Protein AF-A0A646KMX2-F1 (afdb_monomer_lite)

Foldseek 3Di:
DDDLVVLLVVLVVFFDWDADPVRDTDTDHSVVSVVVSVVCVVPPDDPDDDQDQDDDDPPWGWGWGADPPQGDTDTDTPDPVVVVVVVVPDDDDDDDDVDDDDDDDDDPDDDDPVVVVVVVVVVVVVVVVVVVVVVVPPDDDPDVPCPDDWDFLQRQLVVLVHDDPCSSVVSVVVCVVLVFDFPDFDDDDPGGGTHDVCVSVVSVVVDPCSPVPVLVVLLVLQQVLLCVLCVPLADPVLEDPVVLSLLSSLLCVLDDSVCSVCVSVVLVVLCVVCVVLLSCCSQCCNPPHPNCPPNALSLSNYSSVSVLLVCLVPPVPSSVVSDVVRHDVSNSVRSSCSSPPDPPDD

Organism: Streptomyces jumonjinensis (NCBI:txid1945)

Sequence (346 aa):
MPTLHELLETALNGPVPLAGPDGTTWSAPTQTVIALAGLASTTRTPLDQDVTVENADDNGATVLITGAARGFRCVLTADPAQVQQLCATSECPTTPAGSTGLCAVHLPGSSIPAAVQEIAEEQLRLSELEAALAGRMSTPGPDDSDSGALWNLEQAGAYMGFTGPSAAQSAYRVLKRGGFTPAGRAPGRGGGSLYRPTQIITALATRPGRGRRTDLHNLQATEQTAEQLTTGLIDPACVDPALSREILSLILTTLTPEERAAYPGQLEEFAEQHRDRITRLYRDHGPGSANTAHGRYQLLAQPAGLAVCERLDTNPLALASVWADALPGTWLNDISHTWTSPSQTP

Radius of gyration: 30.97 Å; chains: 1; bounding box: 62×43×99 Å

Secondary structure (DSSP, 8-state):
---HHHHHHHHHTSPEEEE-TTS-EEEE-HHHHHHHHHHHHHH-S---S--------TT---EEEEETTTTEEEEE-S-HHHHHHHHTT---PPP-SS-------PPTT-PPPHHHHHHHHHHHHHHHHHHHHHTT-------TT-----B-HHHHHHHTT--STTHHHHHHHHHHHTTPPP-EE-SSTTPPEEB-HHHHHHHHHS-TTTTTTHHHHHHHHHHHHHHHHHBTTB-GGG--HHHHHHHHHHHHHTS-HHHHHHHHHHHHHHHHHTHHHHHHHHHHHSTTSGGGGGGTTGGGGSTHHHHHHHHHHH-HHHHHHHHTTTS-HHHHHHHHHHHHS-----

Structure (mmCIF, N/CA/C/O backbone):
data_AF-A0A646KMX2-F1
#
_entry.id   AF-A0A646KMX2-F1
#
loop_
_atom_site.group_PDB
_atom_site.id
_atom_site.type_symbol
_atom_site.label_atom_id
_atom_site.label_alt_id
_atom_site.label_comp_id
_atom_site.label_asym_id
_atom_site.label_entity_id
_atom_site.label_seq_id
_atom_site.pdbx_PDB_ins_code
_atom_site.Cartn_x
_atom_site.Cartn_y
_atom_site.Cartn_z
_atom_site.occupancy
_atom_site.B_iso_or_equiv
_atom_site.auth_seq_id
_atom_site.auth_comp_id
_atom_site.auth_asym_id
_atom_site.auth_atom_id
_atom_site.pdbx_PDB_model_num
ATOM 1 N N . MET A 1 1 ? -36.716 23.538 -45.581 1.00 47.53 1 MET A N 1
ATOM 2 C CA . MET A 1 1 ? -36.374 22.251 -44.949 1.00 47.53 1 MET A CA 1
ATOM 3 C C . MET A 1 1 ? -37.509 21.290 -45.253 1.00 47.53 1 MET A C 1
ATOM 5 O O . MET A 1 1 ? -38.634 21.648 -44.919 1.00 47.53 1 MET A O 1
ATOM 9 N N . PRO A 1 2 ? -37.260 20.175 -45.958 1.00 46.34 2 PRO A N 1
ATOM 10 C CA . PRO A 1 2 ? -38.302 19.200 -46.275 1.00 46.34 2 PRO A CA 1
ATOM 11 C C . PRO A 1 2 ? -38.850 18.556 -44.996 1.00 46.34 2 PRO A C 1
ATOM 13 O O . PRO A 1 2 ? -38.143 18.437 -43.993 1.00 46.34 2 PRO A O 1
ATOM 16 N N . THR A 1 3 ? -40.120 18.164 -45.021 1.00 56.56 3 THR A N 1
ATOM 17 C CA . THR A 1 3 ? -40.756 17.447 -43.909 1.00 56.56 3 THR A CA 1
ATOM 18 C C . THR A 1 3 ? -40.277 15.991 -43.850 1.00 56.56 3 THR A C 1
ATOM 20 O O . THR A 1 3 ? -39.821 15.425 -44.842 1.00 56.56 3 THR A O 1
ATOM 23 N N . LEU A 1 4 ? -40.392 15.348 -42.682 1.00 48.41 4 LEU A N 1
ATOM 24 C CA . LEU A 1 4 ? -39.978 13.949 -42.483 1.00 48.41 4 LEU A CA 1
ATOM 25 C C . LEU A 1 4 ? -40.661 12.981 -43.467 1.00 48.41 4 LEU A C 1
ATOM 27 O O . LEU A 1 4 ? -40.061 12.001 -43.899 1.00 48.41 4 LEU A O 1
ATOM 31 N N . HIS A 1 5 ? -41.903 13.283 -43.848 1.00 51.91 5 HIS A N 1
ATOM 32 C CA . HIS A 1 5 ? -42.657 12.513 -44.832 1.00 51.91 5 HIS A CA 1
ATOM 33 C C . HIS A 1 5 ? -42.068 12.647 -46.248 1.00 51.91 5 HIS A C 1
ATOM 35 O O . HIS A 1 5 ? -41.874 11.640 -46.921 1.00 51.91 5 HIS A O 1
ATOM 41 N N . GLU A 1 6 ? -41.685 13.859 -46.659 1.00 55.78 6 GLU A N 1
ATOM 42 C CA . GLU A 1 6 ? -41.045 14.115 -47.960 1.00 55.78 6 GLU A CA 1
ATOM 43 C C . GLU A 1 6 ? -39.647 13.485 -48.046 1.00 55.78 6 GLU A C 1
ATOM 45 O O . GLU A 1 6 ? -39.264 12.960 -49.091 1.00 55.78 6 GLU A O 1
ATOM 50 N N . LEU A 1 7 ? -38.892 13.472 -46.943 1.00 53.91 7 LEU A N 1
ATOM 51 C CA . LEU A 1 7 ? -37.596 12.789 -46.877 1.00 53.91 7 LEU A CA 1
ATOM 52 C C . LEU A 1 7 ? -37.740 11.267 -47.006 1.00 53.91 7 LEU A C 1
ATOM 54 O O . LEU A 1 7 ? -36.909 10.633 -47.653 1.00 53.91 7 LEU A O 1
ATOM 58 N N . LEU A 1 8 ? -38.804 10.686 -46.443 1.00 52.50 8 LEU A N 1
ATOM 59 C CA . LEU A 1 8 ? -39.100 9.256 -46.555 1.00 52.50 8 LEU A CA 1
ATOM 60 C C . LEU A 1 8 ? -39.564 8.860 -47.963 1.00 52.50 8 LEU A C 1
ATOM 62 O O . LEU A 1 8 ? -39.063 7.874 -48.500 1.00 52.50 8 LEU A O 1
ATOM 66 N N . GLU A 1 9 ? -40.459 9.629 -48.591 1.00 55.94 9 GLU A N 1
ATOM 67 C CA . GLU A 1 9 ? -40.861 9.379 -49.985 1.00 55.94 9 GLU A CA 1
ATOM 68 C C . GLU A 1 9 ? -39.690 9.547 -50.961 1.00 55.94 9 GLU A C 1
ATOM 70 O O . GLU A 1 9 ? -39.548 8.763 -51.900 1.00 55.94 9 GLU A O 1
ATOM 75 N N . THR A 1 10 ? -38.812 10.525 -50.725 1.00 57.09 10 THR A N 1
ATOM 76 C CA . THR A 1 10 ? -37.618 10.726 -51.559 1.00 57.09 10 THR A CA 1
ATOM 77 C C . THR A 1 10 ? -36.619 9.581 -51.372 1.00 57.09 10 THR A C 1
ATOM 79 O O . THR A 1 10 ? -36.090 9.071 -52.356 1.00 57.09 10 THR A O 1
ATOM 82 N N . ALA A 1 11 ? -36.419 9.112 -50.134 1.00 53.50 11 ALA A N 1
ATOM 83 C CA . ALA A 1 11 ? -35.513 8.005 -49.829 1.00 53.50 11 ALA A CA 1
ATOM 84 C C . ALA A 1 11 ? -35.949 6.687 -50.476 1.00 53.50 11 ALA A C 1
ATOM 86 O O . ALA A 1 11 ? -35.106 5.935 -50.964 1.00 53.50 11 ALA A O 1
ATOM 87 N N . LEU A 1 12 ? -37.255 6.412 -50.530 1.00 53.53 12 LEU A N 1
ATOM 88 C CA . LEU A 1 12 ? -37.789 5.205 -51.169 1.00 53.53 12 LEU A CA 1
ATOM 89 C C . LEU A 1 12 ? -37.559 5.169 -52.690 1.00 53.53 12 LEU A C 1
ATOM 91 O O . LEU A 1 12 ? -37.580 4.087 -53.272 1.00 53.53 12 LEU A O 1
ATOM 95 N N . ASN A 1 13 ? -37.298 6.319 -53.319 1.00 58.09 13 ASN A N 1
ATOM 96 C CA . ASN A 1 13 ? -37.106 6.444 -54.766 1.00 58.09 13 ASN A CA 1
ATOM 97 C C . ASN A 1 13 ? -35.637 6.637 -55.193 1.00 58.09 13 ASN A C 1
ATOM 99 O O . ASN A 1 13 ? -35.360 6.764 -56.386 1.00 58.09 13 ASN A O 1
ATOM 103 N N . GLY A 1 14 ? -34.688 6.635 -54.251 1.00 57.41 14 GLY A N 1
ATOM 104 C CA . GLY A 1 14 ? -33.257 6.748 -54.533 1.00 57.41 14 GLY A CA 1
ATOM 105 C C . GLY A 1 14 ? -32.468 7.433 -53.411 1.00 57.41 14 GLY A C 1
ATOM 106 O O . GLY A 1 14 ? -33.048 7.841 -52.403 1.00 57.41 14 GLY A O 1
ATOM 107 N N . PRO A 1 15 ? -31.136 7.553 -53.556 1.00 59.75 15 PRO A N 1
ATOM 108 C CA . PRO A 1 15 ? -30.299 8.244 -52.579 1.00 59.75 15 PRO A CA 1
ATOM 109 C C . PRO A 1 15 ? -30.746 9.699 -52.395 1.00 59.75 15 PRO A C 1
ATOM 111 O O . PRO A 1 15 ? -30.979 10.419 -53.368 1.00 59.75 15 PRO A O 1
ATOM 114 N N . VAL A 1 16 ? -30.860 10.132 -51.137 1.00 62.72 16 VAL A N 1
ATOM 115 C CA . VAL A 1 16 ? -31.376 11.466 -50.804 1.00 62.72 16 VAL A CA 1
ATOM 116 C C . VAL A 1 16 ? -30.217 12.457 -50.742 1.00 62.72 16 VAL A C 1
ATOM 118 O O . VAL A 1 16 ? -29.277 12.232 -49.970 1.00 62.72 16 VAL A O 1
ATOM 121 N N . PRO A 1 17 ? -30.264 13.560 -51.510 1.00 57.69 17 PRO A N 1
ATOM 122 C CA . PRO A 1 17 ? -29.290 14.627 -51.373 1.00 57.69 17 PRO A CA 1
ATOM 123 C C . PRO A 1 17 ? -29.545 15.374 -50.061 1.00 57.69 17 PRO A C 1
ATOM 125 O O . PRO A 1 17 ? -30.623 15.928 -49.841 1.00 57.69 17 PRO A O 1
ATOM 128 N N . LEU A 1 18 ? -28.546 15.390 -49.184 1.00 62.09 18 LEU A N 1
ATOM 129 C CA . LEU A 1 18 ? -28.552 16.177 -47.956 1.00 62.09 18 LEU A CA 1
ATOM 130 C C . LEU A 1 18 ? -27.551 17.322 -48.105 1.00 62.09 18 LEU A C 1
ATOM 132 O O . LEU A 1 18 ? -26.453 17.125 -48.622 1.00 62.09 18 LEU A O 1
ATOM 136 N N . ALA A 1 19 ? -27.951 18.515 -47.668 1.00 54.44 19 ALA A N 1
ATOM 137 C CA . ALA A 1 19 ? -27.100 19.696 -47.670 1.00 54.44 19 ALA A CA 1
ATOM 138 C C . ALA A 1 19 ? -26.438 19.867 -46.296 1.00 54.44 19 ALA A C 1
ATOM 140 O O . ALA A 1 19 ? -27.127 19.893 -45.274 1.00 54.44 19 ALA A O 1
ATOM 141 N N . GLY A 1 20 ? -25.114 19.979 -46.289 1.00 49.84 20 GLY A N 1
ATOM 142 C CA . GLY A 1 20 ? -24.312 20.351 -45.135 1.00 49.84 20 GLY A CA 1
ATOM 143 C C . GLY A 1 20 ? -24.446 21.842 -44.794 1.00 49.84 20 GLY A C 1
ATOM 144 O O . GLY A 1 20 ? -24.910 22.641 -45.615 1.00 49.84 20 GLY A O 1
ATOM 145 N N . PRO A 1 21 ? -24.045 22.241 -43.575 1.00 40.00 21 PRO A N 1
ATOM 146 C CA . PRO A 1 21 ? -24.174 23.617 -43.084 1.00 40.00 21 PRO A CA 1
ATOM 147 C C . PRO A 1 21 ? -23.330 24.643 -43.864 1.00 40.00 21 PRO A C 1
ATOM 149 O O . PRO A 1 21 ? -23.588 25.840 -43.788 1.00 40.00 21 PRO A O 1
ATOM 152 N N . ASP A 1 22 ? -22.353 24.183 -44.642 1.00 51.34 22 ASP A N 1
ATOM 153 C CA . ASP A 1 22 ? -21.496 24.965 -45.537 1.00 51.34 22 ASP A CA 1
ATOM 154 C C . ASP A 1 22 ? -21.997 25.001 -46.998 1.00 51.34 22 ASP A C 1
ATOM 156 O O . ASP A 1 22 ? -21.350 25.585 -47.867 1.00 51.34 22 ASP A O 1
ATOM 160 N N . GLY A 1 23 ? -23.160 24.401 -47.280 1.00 59.47 23 GLY A N 1
ATOM 161 C CA . GLY A 1 23 ? -23.757 24.339 -48.615 1.00 59.47 23 GLY A CA 1
ATOM 162 C C . GLY A 1 23 ? -23.245 23.193 -49.491 1.00 59.47 23 GLY A C 1
ATOM 163 O O . GLY A 1 23 ? -23.650 23.100 -50.651 1.00 59.47 23 GLY A O 1
ATOM 164 N N . THR A 1 24 ? -22.392 22.307 -48.967 1.00 46.97 24 THR A N 1
ATOM 165 C CA . THR A 1 24 ? -21.992 21.083 -49.675 1.00 46.97 24 THR A CA 1
ATOM 166 C C . THR A 1 24 ? -23.143 20.077 -49.715 1.00 46.97 24 THR A C 1
ATOM 168 O O . THR A 1 24 ? -23.915 19.962 -48.769 1.00 46.97 24 THR A O 1
ATOM 171 N N . THR A 1 25 ? -23.311 19.352 -50.823 1.00 49.44 25 THR A N 1
ATOM 172 C CA . THR A 1 25 ? -24.361 18.328 -50.961 1.00 49.44 25 THR A CA 1
ATOM 173 C C . THR A 1 25 ? -23.749 16.940 -51.056 1.00 49.44 25 THR A C 1
ATOM 175 O O . THR A 1 25 ? -22.928 16.704 -51.941 1.00 49.44 25 THR A O 1
ATOM 178 N N . TRP A 1 26 ? -24.195 16.010 -50.213 1.00 55.00 26 TRP A N 1
ATOM 179 C CA . TRP A 1 26 ? -23.811 14.597 -50.273 1.00 55.00 26 TRP A CA 1
ATOM 180 C C . TRP A 1 26 ? -25.032 13.680 -50.405 1.00 55.00 26 TRP A C 1
ATOM 182 O O . TRP A 1 26 ? -26.155 14.045 -50.059 1.00 55.00 26 TRP A O 1
ATOM 192 N N . SER A 1 27 ? -24.813 12.476 -50.932 1.00 52.06 27 SER A N 1
ATOM 193 C CA . SER A 1 27 ? -25.846 11.459 -51.156 1.00 52.06 27 SER A CA 1
ATOM 194 C C . SER A 1 27 ? -25.813 10.440 -50.019 1.00 52.06 27 SER A C 1
ATOM 196 O O . SER A 1 27 ? -24.860 9.665 -49.923 1.00 52.06 27 SER A O 1
ATOM 198 N N . ALA A 1 28 ? -26.852 10.404 -49.184 1.00 56.84 28 ALA A N 1
ATOM 199 C CA . ALA A 1 28 ? -26.982 9.373 -48.157 1.00 56.84 28 ALA A CA 1
ATOM 200 C C . ALA A 1 28 ? -27.743 8.150 -48.704 1.00 56.84 28 ALA A C 1
ATOM 202 O O . ALA A 1 28 ? -28.765 8.321 -49.382 1.00 56.84 28 ALA A O 1
ATOM 203 N N . PRO A 1 29 ? -27.305 6.913 -48.401 1.00 61.41 29 PRO A N 1
ATOM 204 C CA . PRO A 1 29 ? -28.075 5.729 -48.748 1.00 61.41 29 PRO A CA 1
ATOM 205 C C . PRO A 1 29 ? -29.426 5.735 -48.015 1.00 61.41 29 PRO A C 1
ATOM 207 O O . PRO A 1 29 ? -29.520 6.091 -46.839 1.00 61.41 29 PRO A O 1
ATOM 210 N N . THR A 1 30 ? -30.477 5.304 -48.716 1.00 47.09 30 THR A N 1
ATOM 211 C CA . THR A 1 30 ? -31.883 5.264 -48.268 1.00 47.09 30 THR A CA 1
ATOM 212 C C . THR A 1 30 ? -32.070 4.693 -46.857 1.00 47.09 30 THR A C 1
ATOM 214 O O . THR A 1 30 ? -32.898 5.180 -46.088 1.00 47.09 30 THR A O 1
ATOM 217 N N . GLN A 1 31 ? -31.272 3.690 -46.485 1.00 49.56 31 GLN A N 1
ATOM 218 C CA . GLN A 1 31 ? -31.348 3.018 -45.185 1.00 49.56 31 GLN A CA 1
ATOM 219 C C . GLN A 1 31 ? -30.988 3.947 -44.010 1.00 49.56 31 GLN A C 1
ATOM 221 O O . GLN A 1 31 ? -31.621 3.872 -42.956 1.00 49.56 31 GLN A O 1
ATOM 226 N N . THR A 1 32 ? -30.054 4.884 -44.203 1.00 56.06 32 THR A N 1
ATOM 227 C CA . THR A 1 32 ? -29.646 5.864 -43.182 1.00 56.06 32 THR A CA 1
ATOM 228 C C . THR A 1 32 ? -30.749 6.890 -42.911 1.00 56.06 32 THR A C 1
ATOM 230 O O . THR A 1 32 ? -30.995 7.256 -41.762 1.00 56.06 32 THR A O 1
ATOM 233 N N . VAL A 1 33 ? -31.477 7.311 -43.953 1.00 54.03 33 VAL A N 1
ATOM 234 C CA . VAL A 1 33 ? -32.598 8.263 -43.831 1.00 54.03 33 VAL A CA 1
ATOM 235 C C . VAL A 1 33 ? -33.788 7.627 -43.106 1.00 54.03 33 VAL A C 1
ATOM 237 O O . VAL A 1 33 ? -34.412 8.265 -42.259 1.00 54.03 33 VAL A O 1
ATOM 240 N N . ILE A 1 34 ? -34.065 6.347 -43.368 1.00 53.94 34 ILE A N 1
ATOM 241 C CA . ILE A 1 34 ? -35.137 5.599 -42.694 1.00 53.94 34 ILE A CA 1
ATOM 242 C C . ILE A 1 34 ? -34.823 5.404 -41.200 1.00 53.94 34 ILE A C 1
ATOM 244 O O . ILE A 1 34 ? -35.712 5.580 -40.366 1.00 53.94 34 ILE A O 1
ATOM 248 N N . ALA A 1 35 ? -33.568 5.109 -40.840 1.00 56.59 35 ALA A N 1
ATOM 249 C CA . ALA A 1 35 ? -33.150 4.972 -39.441 1.00 56.59 35 ALA A CA 1
ATOM 250 C C . ALA A 1 35 ? -33.310 6.287 -38.652 1.00 56.59 35 ALA A C 1
ATOM 252 O O . ALA A 1 35 ? -33.859 6.293 -37.547 1.00 56.59 35 ALA A O 1
ATOM 253 N N . LEU A 1 36 ? -32.907 7.411 -39.253 1.00 54.62 36 LEU A N 1
ATOM 254 C CA . LEU A 1 36 ? -33.089 8.752 -38.686 1.00 54.62 36 LEU A CA 1
ATOM 255 C C . LEU A 1 36 ? -34.572 9.112 -38.515 1.00 54.62 36 LEU A C 1
ATOM 257 O O . LEU A 1 36 ? -34.968 9.642 -37.475 1.00 54.62 36 LEU A O 1
ATOM 261 N N . ALA A 1 37 ? -35.411 8.782 -39.501 1.00 52.62 37 ALA A N 1
ATOM 262 C CA . ALA A 1 37 ? -36.843 9.047 -39.435 1.00 52.62 37 ALA A CA 1
ATOM 263 C C . ALA A 1 37 ? -37.559 8.195 -38.369 1.00 52.62 37 ALA A C 1
ATOM 265 O O . ALA A 1 37 ? -38.446 8.688 -37.666 1.00 52.62 37 ALA A O 1
ATOM 266 N N . GLY A 1 38 ? -37.132 6.939 -38.195 1.00 53.84 38 GLY A N 1
ATOM 267 C CA . GLY A 1 38 ? -37.611 6.058 -37.130 1.00 53.84 38 GLY A CA 1
ATOM 268 C C . GLY A 1 38 ? -37.319 6.616 -35.734 1.00 53.84 38 GLY A C 1
ATOM 269 O O . GLY A 1 38 ? -38.226 6.676 -34.903 1.00 53.84 38 GLY A O 1
ATOM 270 N N . LEU A 1 39 ? -36.095 7.105 -35.503 1.00 53.06 39 LEU A N 1
ATOM 271 C CA . LEU A 1 39 ? -35.659 7.711 -34.234 1.00 53.06 39 LEU A CA 1
ATOM 272 C C . LEU A 1 39 ? -36.396 9.020 -33.897 1.00 53.06 39 LEU A C 1
ATOM 274 O O . LEU A 1 39 ? -36.718 9.277 -32.734 1.00 53.06 39 LEU A O 1
ATOM 278 N N . ALA A 1 40 ? -36.711 9.839 -34.902 1.00 48.38 40 ALA A N 1
ATOM 279 C CA . ALA A 1 40 ? -37.513 11.049 -34.711 1.00 48.38 40 ALA A CA 1
ATOM 280 C C . ALA A 1 40 ? -38.975 10.730 -34.331 1.00 48.38 40 ALA A C 1
ATOM 282 O O . ALA A 1 40 ? -39.587 11.440 -33.534 1.00 48.38 40 ALA A O 1
ATOM 283 N N . SER A 1 41 ? -39.542 9.642 -34.867 1.00 43.62 41 SER A N 1
ATOM 284 C CA . SER A 1 41 ? -40.939 9.258 -34.607 1.00 43.62 41 SER A CA 1
ATOM 285 C C . SER A 1 41 ? -41.180 8.715 -33.190 1.00 43.62 41 SER A C 1
ATOM 287 O O . SER A 1 41 ? -42.241 8.948 -32.607 1.00 43.62 41 SER A O 1
ATOM 289 N N . THR A 1 42 ? -40.194 8.032 -32.602 1.00 42.75 42 THR A N 1
ATOM 290 C CA . THR A 1 42 ? -40.302 7.420 -31.268 1.00 42.75 42 THR A CA 1
ATOM 291 C C . THR A 1 42 ? -40.085 8.411 -30.131 1.00 42.75 42 THR A C 1
ATOM 293 O O . THR A 1 42 ? -40.557 8.177 -29.020 1.00 42.75 42 THR A O 1
ATOM 296 N N . THR A 1 43 ? -39.420 9.538 -30.388 1.00 47.16 43 THR A N 1
ATOM 297 C CA . THR A 1 43 ? -39.007 10.472 -29.331 1.00 47.16 43 THR A CA 1
ATOM 298 C C . THR A 1 43 ? -40.010 11.597 -29.045 1.00 47.16 43 THR A C 1
ATOM 300 O O . THR A 1 43 ? -39.869 12.261 -28.024 1.00 47.16 43 THR A O 1
ATOM 303 N N . ARG A 1 44 ? -41.068 11.788 -29.857 1.00 36.03 44 ARG A N 1
ATOM 304 C CA . ARG A 1 44 ? -42.128 12.832 -29.726 1.00 36.03 44 ARG A CA 1
ATOM 305 C C . ARG A 1 44 ? -41.649 14.288 -29.536 1.00 36.03 44 ARG A C 1
ATOM 307 O O . ARG A 1 44 ? -42.486 15.180 -29.414 1.00 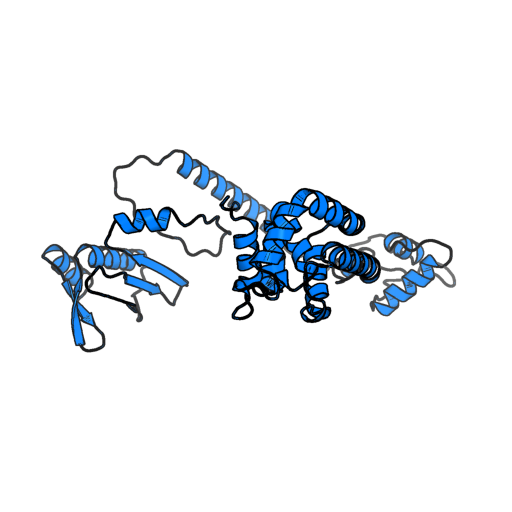36.03 44 ARG A O 1
ATOM 314 N N . THR A 1 45 ? -40.350 14.555 -29.565 1.00 37.91 45 THR A N 1
ATOM 315 C CA . THR A 1 45 ? -39.745 15.891 -29.510 1.00 37.91 45 THR A CA 1
ATOM 316 C C . THR A 1 45 ? -39.055 16.208 -30.833 1.00 37.91 45 THR A C 1
ATOM 318 O O . THR A 1 45 ? -38.386 15.327 -31.375 1.00 37.91 45 THR A O 1
ATOM 321 N N . PRO A 1 46 ? -39.186 17.438 -31.363 1.00 40.69 46 PRO A N 1
ATOM 322 C CA . PRO A 1 46 ? -38.442 17.840 -32.549 1.00 40.69 46 PRO A CA 1
ATOM 323 C C . PRO A 1 46 ? -36.936 17.760 -32.262 1.00 40.69 46 PRO A C 1
ATOM 325 O O . PRO A 1 46 ? -36.483 18.218 -31.213 1.00 40.69 46 PRO A O 1
ATOM 328 N N . LEU A 1 47 ? -36.180 17.147 -33.178 1.00 43.53 47 LEU A N 1
ATOM 329 C CA . LEU A 1 47 ? -34.716 17.187 -33.191 1.00 43.53 47 LEU A CA 1
ATOM 330 C C . LEU A 1 47 ? -34.292 18.643 -33.400 1.00 43.53 47 LEU A C 1
ATOM 332 O O . LEU A 1 47 ? -34.281 19.125 -34.531 1.00 43.53 47 LEU A O 1
ATOM 336 N N . ASP A 1 48 ? -34.012 19.343 -32.306 1.00 37.28 48 ASP A N 1
ATOM 337 C CA . ASP A 1 48 ? -33.340 20.635 -32.351 1.00 37.28 48 ASP A CA 1
ATOM 338 C C . ASP A 1 48 ? -31.817 20.438 -32.304 1.00 37.28 48 ASP A C 1
ATOM 340 O O . ASP A 1 48 ? -31.311 19.411 -31.846 1.00 37.28 48 ASP A O 1
ATOM 344 N N . GLN A 1 49 ? -31.135 21.411 -32.890 1.00 45.94 49 GLN A N 1
ATOM 345 C CA . GLN A 1 49 ? -29.864 21.337 -33.610 1.00 45.94 49 GLN A CA 1
ATOM 346 C C . GLN A 1 49 ? -28.679 20.776 -32.805 1.00 45.94 49 GLN A C 1
ATOM 348 O O . GLN A 1 49 ? -28.303 21.333 -31.782 1.00 45.94 49 GLN A O 1
ATOM 353 N N . ASP A 1 50 ? -28.110 19.663 -33.285 1.00 42.88 50 ASP A N 1
ATOM 354 C CA . ASP A 1 50 ? -26.677 19.502 -33.601 1.00 42.88 50 ASP A CA 1
ATOM 355 C C . ASP A 1 50 ? -26.386 18.026 -33.918 1.00 42.88 50 ASP A C 1
ATOM 357 O O . ASP A 1 50 ? -26.204 17.186 -33.037 1.00 42.88 50 ASP A O 1
ATOM 361 N N . VAL A 1 51 ? -26.366 17.693 -35.212 1.00 44.44 51 VAL A N 1
ATOM 362 C CA . VAL A 1 51 ? -25.848 16.413 -35.714 1.00 44.44 51 VAL A CA 1
ATOM 363 C C . VAL A 1 51 ? -24.499 16.706 -36.351 1.00 44.44 51 VAL A C 1
ATOM 365 O O . VAL A 1 51 ? -24.430 17.237 -37.457 1.00 44.44 51 VAL A O 1
ATOM 368 N N . THR A 1 52 ? -23.422 16.387 -35.645 1.00 42.34 52 THR A N 1
ATOM 369 C CA . THR A 1 52 ? -22.052 16.516 -36.150 1.00 42.34 52 THR A CA 1
ATOM 370 C C . THR A 1 52 ? -21.588 15.188 -36.727 1.00 42.34 52 THR A C 1
ATOM 372 O O . THR A 1 52 ? -21.511 14.197 -36.007 1.00 42.34 52 THR A O 1
ATOM 375 N N . VAL A 1 53 ? -21.273 15.169 -38.022 1.00 44.53 53 VAL A N 1
ATOM 376 C CA . VAL A 1 53 ? -20.669 14.014 -38.697 1.00 44.53 53 VAL A CA 1
ATOM 377 C C . VAL A 1 53 ? -19.152 14.175 -38.640 1.00 44.53 53 VAL A C 1
ATOM 379 O O . VAL A 1 53 ? -18.618 15.114 -39.226 1.00 44.53 53 VAL A O 1
ATOM 382 N N . GLU A 1 54 ? -18.455 13.281 -37.943 1.00 43.16 54 GLU A N 1
ATOM 383 C CA . GLU A 1 54 ? -16.989 13.255 -37.920 1.00 43.16 54 GLU A CA 1
ATOM 384 C C . GLU A 1 54 ? -16.472 12.108 -38.800 1.00 43.16 54 GLU A C 1
ATOM 386 O O . GLU A 1 54 ? -16.720 10.942 -38.513 1.00 43.16 54 GLU A O 1
ATOM 391 N N . ASN A 1 55 ? -15.737 12.479 -39.855 1.00 43.03 55 ASN A N 1
ATOM 392 C CA . ASN A 1 55 ? -15.110 11.636 -40.883 1.00 43.03 55 ASN A CA 1
ATOM 393 C C . ASN A 1 55 ? -16.046 10.847 -41.817 1.00 43.03 55 ASN A C 1
ATOM 395 O O . ASN A 1 55 ? -16.547 9.769 -41.506 1.00 43.03 55 ASN A O 1
ATOM 399 N N . ALA A 1 56 ? -16.161 11.364 -43.042 1.00 40.88 56 ALA A N 1
ATOM 400 C CA . ALA A 1 56 ? -16.556 10.604 -44.218 1.00 40.88 56 ALA A CA 1
ATOM 401 C C . ALA A 1 56 ? -15.371 10.603 -45.194 1.00 40.88 56 ALA A C 1
ATOM 403 O O . ALA A 1 56 ? -15.109 11.612 -45.846 1.00 40.88 56 ALA A O 1
ATOM 404 N N . ASP A 1 57 ? -14.628 9.503 -45.260 1.00 43.22 57 ASP A N 1
ATOM 405 C CA . ASP A 1 57 ? -13.700 9.219 -46.351 1.00 43.22 57 ASP A CA 1
ATOM 406 C C . ASP A 1 57 ? -14.323 8.214 -47.338 1.00 43.22 57 ASP A C 1
ATOM 408 O O . ASP A 1 57 ? -15.315 7.540 -47.042 1.00 43.22 57 ASP A O 1
ATOM 412 N N . ASP A 1 58 ? -13.759 8.141 -48.548 1.00 39.09 58 ASP A N 1
ATOM 413 C CA . ASP A 1 58 ? -14.326 7.429 -49.709 1.00 39.09 58 ASP A CA 1
ATOM 414 C C . ASP A 1 58 ? -14.495 5.902 -49.515 1.00 39.09 58 ASP A C 1
ATOM 416 O O . ASP A 1 58 ? -15.024 5.223 -50.395 1.00 39.09 58 ASP A O 1
ATOM 420 N N . ASN A 1 59 ? -14.084 5.349 -48.366 1.00 44.78 59 ASN A N 1
ATOM 421 C CA . ASN A 1 59 ? -14.120 3.917 -48.054 1.00 44.78 59 ASN A CA 1
ATOM 422 C C . ASN A 1 59 ? -15.228 3.488 -47.074 1.00 44.78 59 ASN A C 1
ATOM 424 O O . ASN A 1 59 ? -15.316 2.303 -46.753 1.00 44.78 59 ASN A O 1
ATOM 428 N N . GLY A 1 60 ? -16.107 4.397 -46.645 1.00 47.28 60 GLY A N 1
ATOM 429 C CA . GLY A 1 60 ? -17.309 4.046 -45.883 1.00 47.28 60 GLY A CA 1
ATOM 430 C C . GLY A 1 60 ? -17.560 4.993 -44.718 1.00 47.28 60 GLY A C 1
ATOM 431 O O . GLY A 1 60 ? -16.837 4.992 -43.727 1.00 47.28 60 GLY A O 1
ATOM 432 N N . ALA A 1 61 ? -18.627 5.785 -44.818 1.00 44.19 61 ALA A N 1
ATOM 433 C CA . ALA A 1 61 ? -18.969 6.765 -43.798 1.00 44.19 61 ALA A CA 1
ATOM 434 C C . ALA A 1 61 ? -19.403 6.084 -42.489 1.00 44.19 61 ALA A C 1
ATOM 436 O O . ALA A 1 61 ? -20.381 5.332 -42.461 1.00 44.19 61 ALA A O 1
ATOM 437 N N . THR A 1 62 ? -18.715 6.407 -41.394 1.00 45.53 62 THR A N 1
ATOM 438 C CA . THR A 1 62 ? -19.203 6.140 -40.039 1.00 45.53 62 THR A CA 1
ATOM 439 C C . THR A 1 62 ? -19.911 7.392 -39.555 1.00 45.53 62 THR A C 1
ATOM 441 O O . THR A 1 62 ? -19.293 8.440 -39.393 1.00 45.53 62 THR A O 1
ATOM 444 N N . VAL A 1 63 ? -21.221 7.309 -39.334 1.00 43.97 63 VAL A N 1
ATOM 445 C CA . VAL A 1 63 ? -21.981 8.461 -38.839 1.00 43.97 63 VAL A CA 1
ATOM 446 C C . VAL A 1 63 ? -22.161 8.303 -37.337 1.00 43.97 63 VAL A C 1
ATOM 448 O O . VAL A 1 63 ? -22.906 7.435 -36.874 1.00 43.97 63 VAL A O 1
ATOM 451 N N . LEU A 1 64 ? -21.461 9.143 -36.575 1.00 43.59 64 LEU A N 1
ATOM 452 C CA . LEU A 1 64 ? -21.679 9.297 -35.144 1.00 43.59 64 LEU A CA 1
ATOM 453 C C . LEU A 1 64 ? -22.778 10.338 -34.929 1.00 43.59 64 LEU A C 1
ATOM 455 O O . LEU A 1 64 ? -22.651 11.474 -35.372 1.00 43.59 64 LEU A O 1
ATOM 459 N N . ILE A 1 65 ? -23.858 9.963 -34.245 1.00 49.97 65 ILE A N 1
ATOM 460 C CA . ILE A 1 65 ? -24.910 10.913 -33.866 1.00 49.97 65 ILE A CA 1
ATOM 461 C C . ILE A 1 65 ? -24.899 11.045 -32.348 1.00 49.97 65 ILE A C 1
ATOM 463 O O . ILE A 1 65 ? -25.172 10.084 -31.621 1.00 49.97 65 ILE A O 1
ATOM 467 N N . THR A 1 66 ? -24.583 12.246 -31.875 1.00 46.31 66 THR A N 1
ATOM 468 C CA . THR A 1 66 ? -24.598 12.627 -30.461 1.00 46.31 66 THR A CA 1
ATOM 469 C C . THR A 1 66 ? -25.763 13.559 -30.182 1.00 46.31 66 THR A C 1
ATOM 471 O O . THR A 1 66 ? -25.818 14.655 -30.724 1.00 46.31 66 THR A O 1
ATOM 474 N N . GLY A 1 67 ? -26.685 13.147 -29.312 1.00 46.28 67 GLY A N 1
ATOM 475 C CA . GLY A 1 67 ? -27.771 14.011 -28.848 1.00 46.28 67 GLY A CA 1
ATOM 476 C C . GLY A 1 67 ? -27.437 14.673 -27.512 1.00 46.28 67 GLY A C 1
ATOM 477 O O . GLY A 1 67 ? -27.293 13.984 -26.498 1.00 46.28 67 GLY A O 1
ATOM 478 N N . ALA A 1 68 ? -27.377 16.006 -27.487 1.00 42.31 68 ALA A N 1
ATOM 479 C CA . ALA A 1 68 ? -26.981 16.786 -26.309 1.00 42.31 68 ALA A CA 1
ATOM 480 C C . ALA A 1 68 ? -27.911 16.607 -25.092 1.00 42.31 68 ALA A C 1
ATOM 482 O O . ALA A 1 68 ? -27.466 16.696 -23.951 1.00 42.31 68 ALA A O 1
ATOM 483 N N . ALA A 1 69 ? -29.196 16.308 -25.307 1.00 42.03 69 ALA A N 1
ATOM 484 C CA . ALA A 1 69 ? -30.185 16.321 -24.228 1.00 42.03 69 ALA A CA 1
ATOM 485 C C . ALA A 1 69 ? -30.154 15.090 -23.303 1.00 42.03 69 ALA A C 1
ATOM 487 O O . ALA A 1 69 ? -30.701 15.154 -22.202 1.00 42.03 69 ALA A O 1
ATOM 488 N N . ARG A 1 70 ? -29.566 13.960 -23.725 1.00 42.88 70 ARG A N 1
ATOM 489 C CA . ARG A 1 70 ? -29.579 12.709 -22.934 1.00 42.88 70 ARG A CA 1
ATOM 490 C C . ARG A 1 70 ? -28.309 11.863 -23.023 1.00 42.88 70 ARG A C 1
ATOM 492 O O . ARG A 1 70 ? -28.322 10.727 -22.569 1.00 42.88 70 ARG A O 1
ATOM 499 N N . GLY A 1 71 ? -27.222 12.389 -23.587 1.00 44.97 71 GLY A N 1
ATOM 500 C CA . GLY A 1 71 ? -25.924 11.707 -23.567 1.00 44.97 71 GLY A CA 1
ATOM 501 C C . GLY A 1 71 ? -25.900 10.360 -24.298 1.00 44.97 71 GLY A C 1
ATOM 502 O O . GLY A 1 71 ? -25.130 9.480 -23.925 1.00 44.97 71 GLY A O 1
ATOM 503 N N . PHE A 1 72 ? -26.737 10.168 -25.322 1.00 47.78 72 PHE A N 1
ATOM 504 C CA . PHE A 1 72 ? -26.662 8.971 -26.158 1.00 47.78 72 PHE A CA 1
ATOM 505 C C . PHE A 1 72 ? -25.650 9.165 -27.292 1.00 47.78 72 PHE A C 1
ATOM 507 O O . PHE A 1 72 ? -25.582 10.228 -27.914 1.00 47.78 72 PHE A O 1
ATOM 514 N N . ARG A 1 73 ? -24.877 8.108 -27.562 1.00 44.81 73 ARG A N 1
ATOM 515 C CA . ARG A 1 73 ? -24.009 7.967 -28.734 1.00 44.81 73 ARG A CA 1
ATOM 516 C C . ARG A 1 73 ? -24.495 6.774 -29.537 1.00 44.81 73 ARG A C 1
ATOM 518 O O . ARG A 1 73 ? -24.556 5.671 -29.004 1.00 44.81 73 ARG A O 1
ATOM 525 N N . CYS A 1 74 ? -24.848 6.992 -30.797 1.00 48.03 74 CYS A N 1
ATOM 526 C CA . CYS A 1 74 ? -25.117 5.910 -31.741 1.00 48.03 74 CYS A CA 1
ATOM 527 C C . CYS A 1 74 ? -24.062 5.942 -32.844 1.00 48.03 74 CYS A C 1
ATOM 529 O O . CYS A 1 74 ? -23.798 7.002 -33.412 1.00 48.03 74 CYS A O 1
ATOM 531 N N . VAL A 1 75 ? -23.476 4.778 -33.127 1.00 46.75 75 VAL A N 1
ATOM 532 C CA . VAL A 1 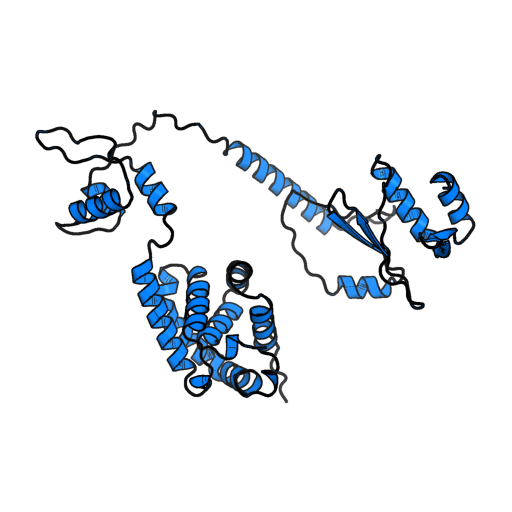75 ? -22.555 4.560 -34.245 1.00 46.75 75 VAL A CA 1
ATOM 533 C C . VAL A 1 75 ? -23.293 3.712 -35.272 1.00 46.75 75 VAL A C 1
ATOM 535 O O . VAL A 1 75 ? -23.717 2.600 -34.960 1.00 46.75 75 VAL A O 1
ATOM 538 N N . LEU A 1 76 ? -23.463 4.234 -36.484 1.00 46.97 76 LEU A N 1
ATOM 539 C CA . LEU A 1 76 ? -23.989 3.477 -37.618 1.00 46.97 76 LEU A CA 1
ATOM 540 C C . LEU A 1 76 ? -22.847 3.259 -38.616 1.00 46.97 76 LEU A C 1
ATOM 542 O O . LEU A 1 76 ? -22.285 4.230 -39.123 1.00 46.97 76 LEU A O 1
ATOM 546 N N . THR A 1 77 ? -22.512 1.994 -38.882 1.00 51.94 77 THR A N 1
ATOM 547 C CA . THR A 1 77 ? -21.593 1.592 -39.961 1.00 51.94 77 THR A CA 1
ATOM 548 C C . THR A 1 77 ? -22.374 0.890 -41.071 1.00 51.94 77 THR A C 1
ATOM 550 O O . THR A 1 77 ? -23.339 0.172 -40.802 1.00 51.94 77 THR A O 1
ATOM 553 N N . ALA A 1 78 ? -21.976 1.129 -42.321 1.00 40.59 78 ALA A N 1
ATOM 554 C CA . ALA A 1 78 ? -22.581 0.518 -43.502 1.00 40.59 78 ALA A CA 1
ATOM 555 C C . ALA A 1 78 ? -21.999 -0.871 -43.837 1.00 40.59 78 ALA A C 1
ATOM 557 O O . ALA A 1 78 ? -22.551 -1.555 -44.698 1.00 40.59 78 ALA A O 1
ATOM 558 N N . ASP A 1 79 ? -20.916 -1.297 -43.172 1.00 49.78 79 ASP A N 1
ATOM 559 C CA . ASP A 1 79 ? -20.244 -2.568 -43.459 1.00 49.78 79 ASP A CA 1
ATOM 560 C C . ASP A 1 79 ? -20.514 -3.631 -42.369 1.00 49.78 79 ASP A C 1
ATOM 562 O O . ASP A 1 79 ? -19.999 -3.525 -41.248 1.00 49.78 79 ASP A O 1
ATOM 566 N N . PRO A 1 80 ? -21.287 -4.693 -42.671 1.00 44.56 80 PRO A N 1
ATOM 567 C CA . PRO A 1 80 ? -21.562 -5.770 -41.722 1.00 44.56 80 PRO A CA 1
ATOM 568 C C . PRO A 1 80 ? -20.311 -6.562 -41.297 1.00 44.56 80 PRO A C 1
ATOM 570 O O . PRO A 1 80 ? -20.335 -7.178 -40.230 1.00 44.56 80 PRO A O 1
ATOM 573 N N . ALA A 1 81 ? -19.209 -6.527 -42.059 1.00 44.94 81 ALA A N 1
ATOM 574 C CA . ALA A 1 81 ? -17.954 -7.174 -41.665 1.00 44.94 81 ALA A CA 1
ATOM 575 C C . ALA A 1 81 ? -17.260 -6.440 -40.500 1.00 44.94 81 ALA A C 1
ATOM 577 O O . ALA A 1 81 ? -16.696 -7.079 -39.610 1.00 44.94 81 ALA A O 1
ATOM 578 N N . GLN A 1 82 ? -17.374 -5.109 -40.436 1.00 50.81 82 GLN A N 1
ATOM 579 C CA . GLN A 1 82 ? -16.823 -4.319 -39.329 1.00 50.81 82 GLN A CA 1
ATOM 580 C C . GLN A 1 82 ? -17.643 -4.453 -38.040 1.00 50.81 82 GLN A C 1
ATOM 582 O O . GLN A 1 82 ? -17.082 -4.369 -36.947 1.00 50.81 82 GLN A O 1
ATOM 587 N N . VAL A 1 83 ? -18.947 -4.739 -38.141 1.00 43.84 83 VAL A N 1
ATOM 588 C CA . VAL A 1 83 ? -19.800 -5.019 -36.972 1.00 43.84 83 VAL A CA 1
ATOM 589 C C . VAL A 1 83 ? -19.331 -6.279 -36.244 1.00 43.84 83 VAL A C 1
ATOM 591 O O . VAL A 1 83 ? -19.235 -6.275 -35.020 1.00 43.84 83 VAL A O 1
ATOM 594 N N . GLN A 1 84 ? -18.955 -7.337 -36.969 1.00 44.06 84 GLN A N 1
ATOM 595 C CA . GLN A 1 84 ? -18.398 -8.545 -36.345 1.00 44.06 84 GLN A CA 1
ATOM 596 C C . GLN A 1 84 ? -17.041 -8.298 -35.682 1.00 44.06 84 GLN A C 1
ATOM 598 O O . GLN A 1 84 ? -16.759 -8.895 -34.645 1.00 44.06 84 GLN A O 1
ATOM 603 N N . GLN A 1 85 ? -16.227 -7.394 -36.227 1.00 43.75 85 GLN A N 1
ATOM 604 C CA . GLN A 1 85 ? -14.920 -7.066 -35.661 1.00 43.75 85 GLN A CA 1
ATOM 605 C C . GLN A 1 85 ? -15.027 -6.172 -34.416 1.00 43.75 85 GLN A C 1
ATOM 607 O O . GLN A 1 85 ? -14.267 -6.364 -33.474 1.00 43.75 85 GLN A O 1
ATOM 612 N N . LEU A 1 86 ? -16.020 -5.277 -34.361 1.00 39.91 86 LEU A N 1
ATOM 613 C CA . LEU A 1 86 ? -16.339 -4.475 -33.173 1.00 39.91 86 LEU A CA 1
ATOM 614 C C . LEU A 1 86 ? -17.008 -5.307 -32.068 1.00 39.91 86 LEU A C 1
ATOM 616 O O . LEU A 1 86 ? -16.656 -5.159 -30.898 1.00 39.91 86 LEU A O 1
ATOM 620 N N . CYS A 1 87 ? -17.908 -6.232 -32.424 1.00 39.34 87 CYS A N 1
ATOM 621 C CA . CYS A 1 87 ? -18.536 -7.151 -31.469 1.00 39.34 87 CYS A CA 1
ATOM 622 C C . CYS A 1 87 ? -17.567 -8.212 -30.920 1.00 39.34 87 CYS A C 1
ATOM 624 O O . CYS A 1 87 ? -17.788 -8.714 -29.823 1.00 39.34 87 CYS A O 1
ATOM 626 N N . ALA A 1 88 ? -16.486 -8.533 -31.638 1.00 38.62 88 ALA A N 1
ATOM 627 C CA . ALA A 1 88 ? -15.439 -9.431 -31.150 1.00 38.62 88 ALA A CA 1
ATOM 628 C C . ALA A 1 88 ? -14.490 -8.771 -30.128 1.00 38.62 88 ALA A C 1
ATOM 630 O O . ALA A 1 88 ? -13.705 -9.473 -29.497 1.00 38.62 88 ALA A O 1
ATOM 631 N N . THR A 1 89 ? -14.555 -7.445 -29.948 1.00 37.56 89 THR A N 1
ATOM 632 C CA . THR A 1 89 ? -13.623 -6.694 -29.085 1.00 37.56 89 THR A CA 1
ATOM 633 C C . THR A 1 89 ? -14.276 -5.942 -27.923 1.00 37.56 89 THR A C 1
ATOM 635 O O . THR A 1 89 ? -13.596 -5.161 -27.264 1.00 37.56 89 THR A O 1
ATOM 638 N N . SER A 1 90 ? -15.560 -6.161 -27.620 1.00 34.84 90 SER A N 1
ATOM 639 C CA . SER A 1 90 ? -16.205 -5.521 -26.464 1.00 34.84 90 SER A CA 1
ATOM 640 C C . SER A 1 90 ? -16.896 -6.529 -25.543 1.00 34.84 90 SER A C 1
ATOM 642 O O . SER A 1 90 ? -18.057 -6.881 -25.746 1.00 34.84 90 SER A O 1
ATOM 644 N N . GLU A 1 91 ? -16.203 -6.938 -24.484 1.00 31.34 91 GLU A N 1
ATOM 645 C CA . GLU A 1 91 ? -16.858 -7.344 -23.241 1.00 31.34 91 GLU A CA 1
ATOM 646 C C . GLU A 1 91 ? -17.252 -6.076 -22.474 1.00 31.34 91 GLU A C 1
ATOM 648 O O . GLU A 1 91 ? -16.425 -5.197 -22.232 1.00 31.34 91 GLU A O 1
ATOM 653 N N . CYS A 1 92 ? -18.521 -5.960 -22.092 1.00 26.83 92 CYS A N 1
ATOM 654 C CA . CYS A 1 92 ? -18.972 -4.939 -21.155 1.00 26.83 92 CYS A CA 1
ATOM 655 C C . CYS A 1 92 ? -20.075 -5.533 -20.269 1.00 26.83 92 CYS A C 1
ATOM 657 O O . CYS A 1 92 ? -21.123 -5.907 -20.802 1.00 26.83 92 CYS A O 1
ATOM 659 N N . PRO A 1 93 ? -19.884 -5.634 -18.941 1.00 37.38 93 PRO A N 1
ATOM 660 C CA . PRO A 1 93 ? -20.984 -5.773 -18.005 1.00 37.38 93 PRO A CA 1
ATOM 661 C C . PRO A 1 93 ? -21.509 -4.393 -17.576 1.00 37.38 93 PRO A C 1
ATOM 663 O O . PRO A 1 93 ? -20.767 -3.439 -17.356 1.00 37.38 93 PRO A O 1
ATOM 666 N N . THR A 1 94 ? -22.830 -4.330 -17.470 1.00 35.66 94 THR A N 1
ATOM 667 C CA . THR A 1 94 ? -23.694 -3.211 -17.074 1.00 35.66 94 THR A CA 1
ATOM 668 C C . THR A 1 94 ? -23.579 -2.803 -15.597 1.00 35.66 94 THR A C 1
ATOM 670 O O . THR A 1 94 ? -23.561 -3.668 -14.724 1.00 35.66 94 THR A O 1
ATOM 673 N N . THR A 1 95 ? -23.665 -1.494 -15.323 1.00 28.00 95 THR A N 1
ATOM 674 C CA . THR A 1 95 ? -24.062 -0.873 -14.031 1.00 28.00 95 THR A CA 1
ATOM 675 C C . THR A 1 95 ? -25.529 -0.383 -14.135 1.00 28.00 95 THR A C 1
ATOM 677 O O . THR A 1 95 ? -25.988 -0.144 -15.258 1.00 28.00 95 THR A O 1
ATOM 680 N N . PRO A 1 96 ? -26.295 -0.246 -13.026 1.00 30.08 96 PRO A N 1
ATOM 681 C CA . PRO A 1 96 ? -27.755 -0.139 -13.048 1.00 30.08 96 PRO A CA 1
ATOM 682 C C . PRO A 1 96 ? -28.314 1.289 -13.221 1.00 30.08 96 PRO A C 1
ATOM 684 O O . PRO A 1 96 ? -27.597 2.283 -13.318 1.00 30.08 96 PRO A O 1
ATOM 687 N N . ALA A 1 97 ? -29.648 1.304 -13.299 1.00 33.47 97 ALA A N 1
ATOM 688 C CA . ALA A 1 97 ? -30.636 2.354 -13.546 1.00 33.47 97 ALA A CA 1
ATOM 689 C C . ALA A 1 97 ? -30.248 3.823 -13.260 1.00 33.47 97 ALA A C 1
ATOM 691 O O . ALA A 1 97 ? -30.077 4.273 -12.131 1.00 33.47 97 ALA A O 1
ATOM 692 N N . GLY A 1 98 ? -30.240 4.586 -14.352 1.00 42.47 98 GLY A N 1
ATOM 693 C CA . GLY A 1 98 ? -29.860 6.000 -14.489 1.00 42.47 98 GLY A CA 1
ATOM 694 C C . GLY A 1 98 ? -29.554 6.302 -15.962 1.00 42.47 98 GLY A C 1
ATOM 695 O O . GLY A 1 98 ? -28.700 7.114 -16.300 1.00 42.47 98 GLY A O 1
ATOM 696 N N . SER A 1 99 ? -30.205 5.536 -16.839 1.00 31.92 99 SER A N 1
ATOM 697 C CA . SER A 1 99 ? -29.555 4.732 -17.867 1.00 31.92 99 SER A CA 1
ATOM 698 C C . SER A 1 99 ? -30.006 5.128 -19.270 1.00 31.92 99 SER A C 1
ATOM 700 O O . SER A 1 99 ? -31.193 5.248 -19.574 1.00 31.92 99 SER A O 1
ATOM 702 N N . THR A 1 100 ? -29.026 5.301 -20.149 1.00 37.00 100 THR A N 1
ATOM 703 C CA . THR A 1 100 ? -29.165 5.442 -21.597 1.00 37.00 100 THR A CA 1
ATOM 704 C C . THR A 1 100 ? -29.324 4.056 -22.219 1.00 37.00 100 THR A C 1
ATOM 706 O O . THR A 1 100 ? -28.371 3.293 -22.333 1.00 37.00 100 THR A O 1
ATOM 709 N N . GLY A 1 101 ? -30.555 3.702 -22.592 1.00 33.09 101 GLY A N 1
ATOM 710 C CA . GLY A 1 101 ? -30.852 2.445 -23.277 1.00 33.09 101 GLY A CA 1
ATOM 711 C C . GLY A 1 101 ? -30.408 2.461 -24.742 1.00 33.09 101 GLY A C 1
ATOM 712 O O . GLY A 1 101 ? -30.720 3.394 -25.483 1.00 33.09 101 GLY A O 1
ATOM 713 N N . LEU A 1 102 ? -29.725 1.398 -25.165 1.00 35.00 102 LEU A N 1
ATOM 714 C CA . LEU A 1 102 ? -29.484 1.073 -26.569 1.00 35.00 102 LEU A CA 1
ATOM 715 C C . LEU A 1 102 ? -30.772 0.445 -27.140 1.00 35.00 102 LEU A C 1
ATOM 717 O O . LEU A 1 102 ? -31.191 -0.621 -26.695 1.00 35.00 102 LEU A O 1
ATOM 721 N N . CYS A 1 103 ? -31.438 1.097 -28.098 1.00 30.78 103 CYS A N 1
ATOM 722 C CA . CYS A 1 103 ? -32.590 0.506 -28.788 1.00 30.78 103 CYS A CA 1
ATOM 723 C C . CYS A 1 103 ? -32.105 -0.397 -29.927 1.00 30.78 103 CYS A C 1
ATOM 725 O O . CYS A 1 103 ? -31.722 0.094 -30.987 1.00 30.78 103 CYS A O 1
ATOM 727 N N . ALA A 1 104 ? -32.159 -1.716 -29.736 1.00 30.41 104 ALA A N 1
ATOM 728 C CA . ALA A 1 104 ? -32.085 -2.656 -30.849 1.00 30.41 104 ALA A CA 1
ATOM 729 C C . ALA A 1 104 ? -33.442 -2.670 -31.572 1.00 30.41 104 ALA A C 1
ATOM 731 O O . ALA A 1 104 ? -34.459 -3.072 -31.005 1.00 30.41 104 ALA A O 1
ATOM 732 N N . VAL A 1 105 ? -33.477 -2.200 -32.820 1.00 28.75 105 VAL A N 1
ATOM 733 C CA . VAL A 1 105 ? -34.676 -2.275 -33.664 1.00 28.75 105 VAL A CA 1
ATOM 734 C C . VAL A 1 105 ? -34.857 -3.726 -34.110 1.00 28.75 105 VAL A C 1
ATOM 736 O O . VAL A 1 105 ? -34.044 -4.272 -34.852 1.00 28.75 105 VAL A O 1
ATOM 739 N N . HIS A 1 106 ? -35.919 -4.360 -33.618 1.00 30.30 106 HIS A N 1
ATOM 740 C CA . HIS A 1 106 ? -36.300 -5.725 -33.962 1.00 30.30 106 HIS A CA 1
ATOM 741 C C . HIS A 1 106 ? -36.896 -5.773 -35.376 1.00 30.30 106 HIS A C 1
ATOM 743 O O . HIS A 1 106 ? -37.861 -5.068 -35.672 1.00 30.30 106 HIS A O 1
ATOM 749 N N . LEU A 1 107 ? -36.349 -6.630 -36.240 1.00 29.52 107 LEU A N 1
ATOM 750 C CA . LEU A 1 107 ? -37.007 -7.036 -37.482 1.00 29.52 107 LEU A CA 1
ATOM 751 C C . LEU A 1 107 ? -37.888 -8.264 -37.187 1.00 29.52 107 LEU A C 1
ATOM 753 O O . LEU A 1 107 ? -37.422 -9.190 -36.521 1.00 29.52 107 LEU A O 1
ATOM 757 N N . PRO A 1 108 ? -39.149 -8.302 -37.650 1.00 28.19 108 PRO A N 1
ATOM 758 C CA . PRO A 1 108 ? -40.061 -9.390 -37.320 1.00 28.19 108 PRO A CA 1
ATOM 759 C C . PRO A 1 108 ? -39.617 -10.698 -37.992 1.00 28.19 108 PRO A C 1
ATOM 761 O O . PRO A 1 108 ? -39.531 -10.765 -39.217 1.00 28.19 108 PRO A O 1
ATOM 764 N N . GLY A 1 109 ? -39.378 -11.747 -37.193 1.00 36.31 109 GLY A N 1
ATOM 765 C CA . GLY A 1 109 ? -39.228 -13.118 -37.704 1.00 36.31 109 GLY A CA 1
ATOM 766 C C . GLY A 1 109 ? -38.323 -14.081 -36.928 1.00 36.31 109 GLY A C 1
ATOM 767 O O . GLY A 1 109 ? -38.354 -15.271 -37.224 1.00 36.31 109 GLY A O 1
ATOM 768 N N . SER A 1 110 ? -37.538 -13.637 -35.942 1.00 37.91 110 SER A N 1
ATOM 769 C CA . SER A 1 110 ? -36.610 -14.524 -35.221 1.00 37.91 110 SER A CA 1
ATOM 770 C C . SER A 1 110 ? -37.030 -14.757 -33.770 1.00 37.91 110 SER A C 1
ATOM 772 O O . SER A 1 110 ? -37.164 -13.809 -32.997 1.00 37.91 110 SER A O 1
ATOM 774 N N . SER A 1 111 ? -37.199 -16.028 -33.398 1.00 44.00 111 SER A N 1
ATOM 775 C CA . SER A 1 111 ? -37.424 -16.473 -32.021 1.00 44.00 111 SER A CA 1
ATOM 776 C C . SER A 1 111 ? -36.306 -15.993 -31.095 1.00 44.00 111 SER A C 1
ATOM 778 O O . SER A 1 111 ? -35.127 -16.176 -31.400 1.00 44.00 111 SER A O 1
ATOM 780 N N . ILE A 1 112 ? -36.689 -15.407 -29.962 1.00 43.19 112 ILE A N 1
ATOM 781 C CA . ILE A 1 112 ? -35.772 -14.923 -28.928 1.00 43.19 112 ILE A CA 1
ATOM 782 C C . ILE A 1 112 ? -35.003 -16.126 -28.345 1.00 43.19 112 ILE A C 1
ATOM 784 O O . ILE A 1 112 ? -35.642 -17.093 -27.922 1.00 43.19 112 ILE A O 1
ATOM 788 N N . PRO A 1 113 ? -33.658 -16.112 -28.314 1.00 54.59 113 PRO A N 1
ATOM 789 C CA . PRO A 1 113 ? -32.883 -17.147 -27.637 1.00 54.59 113 PRO A CA 1
ATOM 790 C C . PRO A 1 113 ? -33.164 -17.122 -26.131 1.00 54.59 113 PRO A C 1
ATOM 792 O O . PRO A 1 113 ? -33.179 -16.048 -25.532 1.00 54.59 113 PRO A O 1
ATOM 795 N N . ALA A 1 114 ? -33.326 -18.293 -25.511 1.00 54.81 114 ALA A N 1
ATOM 796 C CA . ALA A 1 114 ? -33.657 -18.444 -24.087 1.00 54.81 114 ALA A CA 1
ATOM 797 C C . ALA A 1 114 ? -32.754 -17.626 -23.136 1.00 54.81 114 ALA A C 1
ATOM 799 O O . ALA A 1 114 ? -33.230 -17.117 -22.126 1.00 54.81 114 ALA A O 1
ATOM 800 N N . ALA A 1 115 ? -31.489 -17.404 -23.508 1.00 45.72 115 ALA A N 1
ATOM 801 C CA . ALA A 1 115 ? -30.540 -16.594 -22.743 1.00 45.72 115 ALA A CA 1
ATOM 802 C C . ALA A 1 115 ? -30.961 -15.118 -22.587 1.00 45.72 115 ALA A C 1
ATOM 804 O O . ALA A 1 115 ? -30.677 -14.495 -21.571 1.00 45.72 115 ALA A O 1
ATOM 805 N N . VAL A 1 116 ? -31.670 -14.543 -23.565 1.00 52.66 116 VAL A N 1
ATOM 806 C CA . VAL A 1 116 ? -32.149 -13.149 -23.485 1.00 52.66 116 VAL A CA 1
ATOM 807 C C . VAL A 1 116 ? -33.341 -13.034 -22.533 1.00 52.66 116 VAL A C 1
ATOM 809 O O . VAL A 1 116 ? -33.509 -12.015 -21.867 1.00 52.66 116 VAL A O 1
ATOM 812 N N . GLN A 1 117 ? -34.151 -14.089 -22.436 1.00 61.59 117 GLN A N 1
ATOM 813 C CA . GLN A 1 117 ? -35.279 -14.140 -21.512 1.00 61.59 117 GLN A CA 1
ATOM 814 C C . GLN A 1 117 ? -34.806 -14.303 -20.059 1.00 61.59 117 GLN A C 1
ATOM 816 O O . GLN A 1 117 ? -35.327 -13.631 -19.175 1.00 61.59 117 GLN A O 1
ATOM 821 N N . GLU A 1 118 ? -33.757 -15.098 -19.832 1.00 63.31 118 GLU A N 1
ATOM 822 C CA . GLU A 1 118 ? -33.125 -15.264 -18.516 1.00 63.31 118 GLU A CA 1
ATOM 823 C C . GLU A 1 118 ? -32.518 -13.947 -17.998 1.00 63.31 118 GLU A C 1
ATOM 825 O O . GLU A 1 118 ? -32.755 -13.557 -16.857 1.00 63.31 118 GLU A O 1
ATOM 830 N N . ILE A 1 119 ? -31.844 -13.183 -18.866 1.00 60.75 119 ILE A N 1
ATOM 831 C CA . ILE A 1 119 ? -31.305 -11.858 -18.510 1.00 60.75 119 ILE A CA 1
ATOM 832 C C . ILE A 1 119 ? -32.431 -10.869 -18.161 1.00 60.75 119 ILE A C 1
ATOM 834 O O . ILE A 1 119 ? -32.283 -10.066 -17.240 1.00 60.75 119 ILE A O 1
ATOM 838 N N . ALA A 1 120 ? -33.567 -10.922 -18.861 1.00 64.12 120 ALA A N 1
ATOM 839 C CA . ALA A 1 120 ? -34.704 -10.046 -18.577 1.00 64.12 120 ALA A CA 1
ATOM 840 C C . ALA A 1 120 ? -35.371 -10.360 -17.222 1.00 64.12 120 ALA A C 1
ATOM 842 O O . ALA A 1 120 ? -35.770 -9.440 -16.505 1.00 64.12 120 ALA A O 1
ATOM 843 N N . GLU A 1 121 ? -35.464 -11.638 -16.846 1.00 76.81 121 GLU A N 1
ATOM 844 C CA . GLU A 1 121 ? -36.014 -12.062 -15.552 1.00 76.81 121 GLU A CA 1
ATOM 845 C C . GLU A 1 121 ? -35.072 -11.725 -14.380 1.00 76.81 121 GLU A C 1
ATOM 847 O O . GLU A 1 121 ? -35.535 -11.282 -13.324 1.00 76.81 121 GLU A O 1
ATOM 852 N N . GLU A 1 122 ? -33.756 -11.841 -14.579 1.00 77.25 122 GLU A N 1
ATOM 853 C CA . GLU A 1 122 ? -32.737 -11.448 -13.594 1.00 77.25 122 GLU A CA 1
ATOM 854 C C . GLU A 1 122 ? -32.783 -9.932 -13.317 1.00 77.25 122 GLU A C 1
ATOM 856 O O . GLU A 1 122 ? -32.765 -9.491 -12.165 1.00 77.25 122 GLU A O 1
ATOM 861 N N . GLN A 1 123 ? -32.934 -9.120 -14.370 1.00 72.69 123 GLN A N 1
ATOM 862 C CA . GLN A 1 123 ? -33.061 -7.663 -14.251 1.00 72.69 123 GLN A CA 1
ATOM 863 C C . GLN A 1 123 ? -34.341 -7.246 -13.513 1.00 72.69 123 GLN A C 1
ATOM 865 O O . GLN A 1 123 ? -34.315 -6.309 -12.711 1.00 72.69 123 GLN A O 1
ATOM 870 N N . LEU A 1 124 ? -35.450 -7.966 -13.713 1.00 79.31 124 LEU A N 1
ATOM 871 C CA . LEU A 1 124 ? -36.690 -7.712 -12.977 1.00 79.31 124 LEU A CA 1
ATOM 872 C C . LEU A 1 124 ? -36.516 -8.002 -11.476 1.00 79.31 124 LEU A C 1
ATOM 874 O O . LEU A 1 124 ? -36.873 -7.158 -10.653 1.00 79.31 124 LEU A O 1
ATOM 878 N N . ARG A 1 125 ? -35.880 -9.127 -11.113 1.00 80.81 125 ARG A N 1
ATOM 879 C CA . ARG A 1 125 ? -35.576 -9.467 -9.709 1.00 80.81 125 ARG A CA 1
ATOM 880 C C . ARG A 1 125 ? -34.678 -8.436 -9.030 1.00 80.81 125 ARG A C 1
ATOM 882 O O . ARG A 1 125 ? -34.926 -8.086 -7.877 1.00 80.81 125 ARG A O 1
ATOM 889 N N . LEU A 1 126 ? -33.659 -7.937 -9.729 1.00 69.75 126 LEU A N 1
ATOM 890 C CA . LEU A 1 126 ? -32.765 -6.905 -9.195 1.00 69.75 126 LEU A CA 1
ATOM 891 C C . LEU A 1 126 ? -33.511 -5.587 -8.947 1.00 69.75 126 LEU A C 1
ATOM 893 O O . LEU A 1 126 ? -33.342 -4.987 -7.887 1.00 69.75 126 LEU A O 1
ATOM 897 N N . SER A 1 127 ? -34.412 -5.194 -9.852 1.00 72.38 127 SER A N 1
ATOM 898 C CA . SER A 1 127 ? -35.217 -3.978 -9.683 1.00 72.38 127 SER A CA 1
ATOM 899 C C . SER A 1 127 ? -36.202 -4.054 -8.503 1.00 72.38 127 SER A C 1
ATOM 901 O O . SER A 1 127 ? -36.378 -3.076 -7.773 1.00 72.38 127 SER A O 1
ATOM 903 N N . GLU A 1 128 ? -36.802 -5.222 -8.245 1.00 80.88 128 GLU A N 1
ATOM 904 C CA . GLU A 1 128 ? -37.677 -5.438 -7.081 1.00 80.88 128 GLU A CA 1
ATOM 905 C C . GLU A 1 128 ? -36.890 -5.403 -5.761 1.00 80.88 128 GLU A C 1
ATOM 907 O O . GLU A 1 128 ? -37.382 -4.901 -4.744 1.00 80.88 128 GLU A O 1
ATOM 912 N N . LEU A 1 129 ? -35.644 -5.884 -5.780 1.00 74.94 129 LEU A N 1
ATOM 913 C CA . LEU A 1 129 ? -34.754 -5.889 -4.623 1.00 74.94 129 LEU A CA 1
ATOM 914 C C . LEU A 1 129 ? -34.238 -4.478 -4.301 1.00 74.94 129 LEU A C 1
ATOM 916 O O . LEU A 1 129 ? -34.218 -4.086 -3.133 1.00 74.94 129 LEU A O 1
ATOM 920 N N . GLU A 1 130 ? -33.919 -3.677 -5.320 1.00 69.25 130 GLU A N 1
ATOM 921 C CA . GLU A 1 130 ? -33.592 -2.253 -5.172 1.00 69.25 130 GLU A CA 1
ATOM 922 C C . GLU A 1 130 ? -34.782 -1.444 -4.633 1.00 69.25 130 GLU A C 1
ATOM 924 O O . GLU A 1 130 ? -34.614 -0.642 -3.710 1.00 69.25 130 GLU A O 1
ATOM 929 N N . ALA A 1 131 ? -36.002 -1.703 -5.116 1.00 66.69 131 ALA A N 1
ATOM 930 C CA . ALA A 1 131 ? -37.215 -1.066 -4.598 1.00 66.69 131 ALA A CA 1
ATOM 931 C C . ALA A 1 131 ? -37.484 -1.431 -3.123 1.00 66.69 131 ALA A C 1
ATOM 933 O O . ALA A 1 131 ? -37.859 -0.571 -2.318 1.00 66.69 131 ALA A O 1
ATOM 934 N N . ALA A 1 132 ? -37.232 -2.686 -2.735 1.00 69.00 132 ALA A N 1
ATOM 935 C CA . ALA A 1 132 ? -37.334 -3.133 -1.346 1.00 69.00 132 ALA A CA 1
ATOM 936 C C . ALA A 1 132 ? -36.259 -2.503 -0.435 1.00 69.00 132 ALA A C 1
ATOM 938 O O . ALA A 1 132 ? -36.520 -2.253 0.747 1.00 69.00 132 ALA A O 1
ATOM 939 N N . LEU A 1 133 ? -35.067 -2.218 -0.972 1.00 61.47 133 LEU A N 1
ATOM 940 C CA . LEU A 1 133 ? -33.979 -1.560 -0.248 1.00 61.47 133 LEU A CA 1
ATOM 941 C C . LEU A 1 133 ? -34.234 -0.054 -0.078 1.00 61.47 133 LEU A C 1
ATOM 943 O O . LEU A 1 133 ? -34.052 0.484 1.016 1.00 61.47 133 LEU A O 1
ATOM 947 N N . ALA A 1 134 ? -34.739 0.612 -1.119 1.00 55.81 134 ALA A N 1
ATOM 948 C CA . ALA A 1 134 ? -35.103 2.028 -1.088 1.00 55.81 134 ALA A CA 1
ATOM 949 C C . ALA A 1 134 ? -36.227 2.315 -0.074 1.00 55.81 134 ALA A C 1
ATOM 951 O O . ALA A 1 134 ? -36.179 3.319 0.638 1.00 55.81 134 ALA A O 1
ATOM 952 N N . GLY A 1 135 ? -37.179 1.387 0.092 1.00 52.28 135 GLY A N 1
ATOM 953 C CA . GLY A 1 135 ? -38.216 1.464 1.129 1.00 52.28 135 GLY A CA 1
ATOM 954 C C . GLY A 1 135 ? -37.688 1.423 2.573 1.00 52.28 135 GLY A C 1
ATOM 955 O O . GLY A 1 135 ? -38.395 1.835 3.492 1.00 52.28 135 GLY A O 1
ATOM 956 N N . ARG A 1 136 ? -36.443 0.976 2.797 1.00 47.22 136 ARG A N 1
ATOM 957 C CA . ARG A 1 136 ? -35.788 0.950 4.121 1.00 47.22 136 ARG A CA 1
ATOM 958 C C . ARG A 1 136 ? -34.892 2.161 4.401 1.00 47.22 136 ARG A C 1
ATOM 960 O O . ARG A 1 136 ? -34.448 2.314 5.535 1.00 47.22 136 ARG A O 1
ATOM 967 N N . MET A 1 137 ? -34.644 3.029 3.417 1.00 35.38 137 MET A N 1
ATOM 968 C CA . MET A 1 137 ? -33.746 4.190 3.539 1.00 35.38 137 MET A CA 1
ATOM 969 C C . MET A 1 137 ? -34.467 5.530 3.746 1.00 35.38 137 MET A C 1
ATOM 971 O O . MET A 1 137 ? -33.878 6.593 3.550 1.00 35.38 137 MET A O 1
ATOM 975 N N . SER A 1 138 ? -35.720 5.514 4.203 1.00 35.25 138 SER A N 1
ATOM 976 C CA . SER A 1 138 ? -36.342 6.725 4.740 1.00 35.25 138 SER A CA 1
ATOM 977 C C . SER A 1 138 ? -35.650 7.065 6.062 1.00 35.25 138 SER A C 1
ATOM 979 O O . SER A 1 138 ? -35.958 6.466 7.089 1.00 35.25 138 SER A O 1
ATOM 981 N N . THR A 1 139 ? -34.673 7.978 6.046 1.00 39.53 139 THR A N 1
ATOM 982 C CA . THR A 1 139 ? -33.992 8.434 7.265 1.00 39.53 139 THR A CA 1
ATOM 983 C C . THR A 1 139 ? -35.022 9.065 8.202 1.00 39.53 139 THR A C 1
ATOM 985 O O . THR A 1 139 ? -35.581 10.112 7.854 1.00 39.53 139 THR A O 1
ATOM 988 N N . PRO A 1 140 ? -35.285 8.481 9.381 1.00 37.75 140 PRO A N 1
ATOM 989 C CA . PRO A 1 140 ? -36.009 9.189 10.418 1.00 37.75 140 PRO A CA 1
ATOM 990 C C . PRO A 1 140 ? -35.131 10.375 10.837 1.00 37.75 140 PRO A C 1
ATOM 992 O O . PRO A 1 140 ? -33.911 10.232 10.958 1.00 37.75 140 PRO A O 1
ATOM 995 N N . GLY A 1 141 ? -35.724 11.550 11.065 1.00 40.09 141 GLY A N 1
ATOM 996 C CA . GLY A 1 141 ? -35.039 12.590 11.841 1.00 40.09 141 GLY A CA 1
ATOM 997 C C . GLY A 1 141 ? -34.575 12.007 13.185 1.00 40.09 141 GLY A C 1
ATOM 998 O O . GLY A 1 141 ? -35.137 10.994 13.602 1.00 40.09 141 GLY A O 1
ATOM 999 N N . PRO A 1 142 ? -33.548 12.578 13.845 1.00 47.12 142 PRO A N 1
ATOM 1000 C CA . PRO A 1 142 ? -33.003 12.039 15.088 1.00 47.12 142 PRO A CA 1
ATOM 1001 C C . PRO A 1 142 ? -34.089 12.050 16.167 1.00 47.12 142 PRO A C 1
ATOM 1003 O O . PRO A 1 142 ? -34.298 13.036 16.865 1.00 47.12 142 PRO A O 1
ATOM 1006 N N . ASP A 1 143 ? -34.815 10.946 16.244 1.00 42.53 143 ASP A N 1
ATOM 1007 C CA . ASP A 1 143 ? -35.813 10.673 17.249 1.00 42.53 143 ASP A CA 1
ATOM 1008 C C . ASP A 1 143 ? -35.025 10.423 18.541 1.00 42.53 143 ASP A C 1
ATOM 1010 O O . ASP A 1 143 ? -34.288 9.441 18.659 1.00 42.53 143 ASP A O 1
ATOM 1014 N N . ASP A 1 144 ? -35.117 11.348 19.499 1.00 51.03 144 ASP A N 1
ATOM 1015 C CA . ASP A 1 144 ? -34.439 11.331 20.811 1.00 51.03 144 ASP A CA 1
ATOM 1016 C C . ASP A 1 144 ? -34.933 10.188 21.736 1.00 51.03 144 ASP A C 1
ATOM 1018 O O . ASP A 1 144 ? -34.718 10.191 22.948 1.00 51.03 144 ASP A O 1
ATOM 1022 N N . SER A 1 145 ? -35.579 9.182 21.150 1.00 50.59 145 SER A N 1
ATOM 1023 C CA . SER A 1 145 ? -36.195 8.029 21.798 1.00 50.59 145 SER A CA 1
ATOM 1024 C C . SER A 1 145 ? -35.231 6.849 21.983 1.00 50.59 145 SER A C 1
ATOM 1026 O O . SER A 1 145 ? -35.605 5.849 22.603 1.00 50.59 145 SER A O 1
ATOM 1028 N N . ASP A 1 146 ? -33.985 6.950 21.499 1.00 53.75 146 ASP A N 1
ATOM 1029 C CA . ASP A 1 146 ? -32.946 5.948 21.755 1.00 53.75 146 ASP A CA 1
ATOM 1030 C C . ASP A 1 146 ? -32.506 6.019 23.226 1.00 53.75 146 ASP A C 1
ATOM 1032 O O . ASP A 1 146 ? -31.499 6.623 23.601 1.00 53.75 146 ASP A O 1
ATOM 1036 N N . SER A 1 147 ? -33.294 5.365 24.081 1.00 56.06 147 SER A N 1
ATOM 1037 C CA . SER A 1 147 ? -33.012 5.083 25.495 1.00 56.06 147 SER A CA 1
ATOM 1038 C C . SER A 1 147 ? -31.872 4.063 25.647 1.00 56.06 147 SER A C 1
ATOM 1040 O O . SER A 1 147 ? -31.840 3.284 26.601 1.00 56.06 147 SER A O 1
ATOM 1042 N N . GLY A 1 148 ? -30.957 4.016 24.677 1.00 74.19 148 GLY A N 1
ATOM 1043 C CA . GLY A 1 148 ? -29.789 3.163 24.682 1.00 74.19 148 GLY A CA 1
ATOM 1044 C C . GLY A 1 148 ? -28.941 3.450 25.914 1.00 74.19 148 GLY A C 1
ATOM 1045 O O . GLY A 1 148 ? -28.673 4.603 26.263 1.00 74.19 148 GLY A O 1
ATOM 1046 N N . ALA A 1 149 ? -28.525 2.382 26.591 1.00 91.00 149 ALA A N 1
ATOM 1047 C CA . ALA A 1 149 ? -27.663 2.466 27.757 1.00 91.00 149 ALA A CA 1
ATOM 1048 C C . ALA A 1 149 ? -26.422 3.316 27.436 1.00 91.00 149 ALA A C 1
ATOM 1050 O O . ALA A 1 149 ? -25.602 2.949 26.592 1.00 91.00 149 ALA A O 1
ATOM 1051 N N . LEU A 1 150 ? -26.289 4.467 28.101 1.00 95.62 150 LEU A N 1
ATOM 1052 C CA . LEU A 1 150 ? -25.124 5.328 27.931 1.00 95.62 150 LEU A CA 1
ATOM 1053 C C . LEU A 1 150 ? -23.861 4.591 28.390 1.00 95.62 150 LEU A C 1
ATOM 1055 O O . LEU A 1 150 ? -23.860 3.933 29.430 1.00 95.62 150 LEU A O 1
ATOM 1059 N N . TRP A 1 151 ? -22.769 4.745 27.646 1.00 97.19 151 TRP A N 1
ATOM 1060 C CA . TRP A 1 151 ? -21.482 4.167 28.011 1.00 97.19 151 TRP A CA 1
ATOM 1061 C C . TRP A 1 151 ? -20.703 5.077 28.946 1.00 97.19 151 TRP A C 1
ATOM 1063 O O . TRP A 1 151 ? -20.540 6.271 28.687 1.00 97.19 151 TRP A O 1
ATOM 1073 N N . ASN A 1 152 ? -20.150 4.499 30.008 1.00 96.50 152 ASN A N 1
ATOM 1074 C CA . ASN A 1 152 ? -19.096 5.148 30.780 1.00 96.50 152 ASN A CA 1
ATOM 1075 C C . ASN A 1 152 ? -17.739 5.070 30.040 1.00 96.50 152 ASN A C 1
ATOM 1077 O O . ASN A 1 152 ? -17.605 4.439 28.989 1.00 96.50 152 ASN A O 1
ATOM 1081 N N . LEU A 1 153 ? -16.711 5.730 30.584 1.00 96.25 153 LEU A N 1
ATOM 1082 C CA . LEU A 1 153 ? -15.375 5.767 29.973 1.00 96.25 153 LEU A CA 1
ATOM 1083 C C . LEU A 1 153 ? -14.689 4.395 29.887 1.00 96.25 153 LEU A C 1
ATOM 1085 O O . LEU A 1 153 ? -13.866 4.200 28.995 1.00 96.25 153 LEU A O 1
ATOM 1089 N N . GLU A 1 154 ? -15.006 3.459 30.782 1.00 94.81 154 GLU A N 1
ATOM 1090 C CA . GLU A 1 154 ? -14.452 2.100 30.749 1.00 94.81 154 GLU A CA 1
ATOM 1091 C C . GLU A 1 154 ? -15.059 1.295 29.602 1.00 94.81 154 GLU A C 1
ATOM 1093 O O . GLU A 1 154 ? -14.321 0.720 28.808 1.00 94.81 154 GLU A O 1
ATOM 1098 N N . GLN A 1 155 ? -16.384 1.332 29.450 1.00 96.12 155 GLN A N 1
ATOM 1099 C CA . GLN A 1 155 ? -17.100 0.687 28.346 1.00 96.12 155 GLN A CA 1
ATOM 1100 C C . GLN A 1 155 ? -16.667 1.262 26.994 1.00 96.12 155 GLN A C 1
ATOM 1102 O O . GLN A 1 155 ? -16.332 0.517 26.074 1.00 96.12 155 GLN A O 1
ATOM 1107 N N . ALA A 1 156 ? -16.589 2.593 26.892 1.00 96.00 156 ALA A N 1
ATOM 1108 C CA . ALA A 1 156 ? -16.071 3.254 25.701 1.00 96.00 156 ALA A CA 1
ATOM 1109 C C . ALA A 1 156 ? -14.608 2.862 25.426 1.00 96.00 156 ALA A C 1
ATOM 1111 O O . ALA A 1 156 ? -14.235 2.633 24.277 1.00 96.00 156 ALA A O 1
ATOM 1112 N N . GLY A 1 157 ? -13.776 2.765 26.467 1.00 94.88 157 GLY A N 1
ATOM 1113 C CA . GLY A 1 157 ? -12.378 2.357 26.350 1.00 94.88 157 GLY A CA 1
ATOM 1114 C C . GLY A 1 157 ? -12.208 0.922 25.865 1.00 94.88 157 GLY A C 1
ATOM 1115 O O . GLY A 1 157 ? -11.438 0.698 24.932 1.00 94.88 157 GLY A O 1
ATOM 1116 N N . ALA A 1 158 ? -12.979 -0.011 26.425 1.00 92.56 158 ALA A N 1
ATOM 1117 C CA . ALA A 1 158 ? -13.006 -1.407 26.006 1.00 92.56 158 ALA A CA 1
ATOM 1118 C C . ALA A 1 158 ? -13.420 -1.538 24.533 1.00 92.56 158 ALA A C 1
ATOM 1120 O O . ALA A 1 158 ? -12.725 -2.193 23.761 1.00 92.56 158 ALA A O 1
ATOM 1121 N N . TYR A 1 159 ? -14.473 -0.828 24.106 1.00 93.00 159 TYR A N 1
ATOM 1122 C CA . TYR A 1 159 ? -14.876 -0.790 22.694 1.00 93.00 159 TYR A CA 1
ATOM 1123 C C . TYR A 1 159 ? -13.791 -0.194 21.781 1.00 93.00 159 TYR A C 1
ATOM 1125 O O . TYR A 1 159 ? -13.647 -0.572 20.620 1.00 93.00 159 TYR A O 1
ATOM 1133 N N . MET A 1 160 ? -12.999 0.754 22.289 1.00 91.25 160 MET A N 1
ATOM 1134 C CA . MET A 1 160 ? -11.879 1.327 21.547 1.00 91.25 160 MET A CA 1
ATOM 1135 C C . MET A 1 160 ? -10.614 0.460 21.529 1.00 91.25 160 MET A C 1
ATOM 1137 O O . MET A 1 160 ? -9.645 0.863 20.886 1.00 91.25 160 MET A O 1
ATOM 1141 N N . GLY A 1 161 ? -10.620 -0.702 22.190 1.00 89.00 161 GLY A N 1
ATOM 1142 C CA . GLY A 1 161 ? -9.467 -1.595 22.300 1.00 89.00 161 GLY A CA 1
ATOM 1143 C C . GLY A 1 161 ? -8.424 -1.143 23.326 1.00 89.00 161 GLY A C 1
ATOM 1144 O O . GLY A 1 161 ? -7.311 -1.661 23.336 1.00 89.00 161 GLY A O 1
ATOM 1145 N N . PHE A 1 162 ? -8.742 -0.173 24.191 1.00 91.25 162 PHE A N 1
ATOM 1146 C CA . PHE A 1 162 ? -7.852 0.200 25.288 1.00 91.25 162 PHE A CA 1
ATOM 1147 C C . PHE A 1 162 ? -7.980 -0.802 26.436 1.00 91.25 162 PHE A C 1
ATOM 1149 O O . PHE A 1 162 ? -9.081 -1.080 26.907 1.00 91.25 162 PHE A O 1
ATOM 1156 N N . THR A 1 163 ? -6.845 -1.297 26.926 1.00 88.25 163 THR A N 1
ATOM 1157 C CA . THR A 1 163 ? -6.767 -2.254 28.036 1.00 88.25 163 THR A CA 1
ATOM 1158 C C . THR A 1 163 ? -5.923 -1.698 29.189 1.00 88.25 163 THR A C 1
ATOM 1160 O O . THR A 1 163 ? -5.143 -0.756 29.022 1.00 88.25 163 THR A O 1
ATOM 1163 N N . GLY A 1 164 ? -6.099 -2.258 30.390 1.00 91.81 164 GLY A N 1
ATOM 1164 C CA . GLY A 1 164 ? -5.329 -1.898 31.585 1.00 91.81 164 GLY A CA 1
ATOM 1165 C C . GLY A 1 164 ? -5.878 -0.710 32.396 1.00 91.81 164 GLY A C 1
ATOM 1166 O O . GLY A 1 164 ? -6.894 -0.111 32.038 1.00 91.81 164 GLY A O 1
ATOM 1167 N N . PRO A 1 165 ? -5.203 -0.337 33.503 1.00 91.94 165 PRO A N 1
ATOM 1168 C CA . PRO A 1 165 ? -5.701 0.653 34.469 1.00 91.94 165 PRO A CA 1
ATOM 1169 C C . PRO A 1 165 ? -5.818 2.076 33.900 1.00 91.94 165 PRO A C 1
ATOM 1171 O O . PRO A 1 165 ? -6.493 2.926 34.472 1.00 91.94 165 PRO A O 1
ATOM 1174 N N . SER A 1 166 ? -5.178 2.354 32.761 1.00 92.44 166 SER A N 1
ATOM 1175 C CA . SER A 1 166 ? -5.233 3.649 32.076 1.00 92.44 166 SER A CA 1
ATOM 1176 C C . SER A 1 166 ? -6.267 3.705 30.942 1.00 92.44 166 SER A C 1
ATOM 1178 O O . SER A 1 166 ? -6.393 4.751 30.297 1.00 92.44 166 SER A O 1
ATOM 1180 N N . ALA A 1 167 ? -7.021 2.625 30.691 1.00 88.94 167 ALA A N 1
ATOM 1181 C CA . ALA A 1 167 ? -7.939 2.520 29.555 1.00 88.94 167 ALA A CA 1
ATOM 1182 C C . ALA A 1 167 ? -8.986 3.644 29.533 1.00 88.94 167 ALA A C 1
ATOM 1184 O O . ALA A 1 167 ? -9.138 4.330 28.520 1.00 88.94 167 ALA A O 1
ATOM 1185 N N . ALA A 1 168 ? -9.629 3.913 30.674 1.00 94.31 168 ALA A N 1
ATOM 1186 C CA . ALA A 1 168 ? -10.629 4.973 30.802 1.00 94.31 168 ALA A CA 1
ATOM 1187 C C . ALA A 1 168 ? -10.051 6.370 30.512 1.00 94.31 168 ALA A C 1
ATOM 1189 O O . ALA A 1 168 ? -10.684 7.199 29.853 1.00 94.31 168 ALA A O 1
ATOM 1190 N N . GLN A 1 169 ? -8.819 6.642 30.956 1.00 93.94 169 GLN A N 1
ATOM 1191 C CA . GLN A 1 169 ? -8.177 7.936 30.731 1.00 93.94 169 GLN A CA 1
ATOM 1192 C C . GLN A 1 169 ? -7.713 8.106 29.278 1.00 93.94 169 GLN A C 1
ATOM 1194 O O . GLN A 1 169 ? -7.799 9.208 28.730 1.00 93.94 169 GLN A O 1
ATOM 1199 N N . SER A 1 170 ? -7.261 7.030 28.634 1.00 92.44 170 SER A N 1
ATOM 1200 C CA . SER A 1 170 ? -6.941 7.016 27.202 1.00 92.44 170 SER A CA 1
ATOM 1201 C C . SER A 1 170 ? -8.191 7.250 26.354 1.00 92.44 170 SER A C 1
ATOM 1203 O O . SER A 1 170 ? -8.184 8.139 25.498 1.00 92.44 170 SER A O 1
ATOM 1205 N N . ALA A 1 171 ? -9.289 6.554 26.666 1.00 95.44 171 ALA A N 1
ATOM 1206 C CA . ALA A 1 171 ? -10.590 6.756 26.032 1.00 95.44 171 ALA A CA 1
ATOM 1207 C C . ALA A 1 171 ? -11.054 8.211 26.161 1.00 95.44 171 ALA A C 1
ATOM 1209 O O . ALA A 1 171 ? -11.388 8.849 25.163 1.00 95.44 171 ALA A O 1
ATOM 1210 N N . TYR A 1 172 ? -10.968 8.781 27.366 1.00 95.69 172 TYR A N 1
ATOM 1211 C CA . TYR A 1 172 ? -11.311 10.181 27.606 1.00 95.69 172 TYR A CA 1
ATOM 1212 C C . TYR A 1 172 ? -10.508 11.146 26.727 1.00 95.69 172 TYR A C 1
ATOM 1214 O O . TYR A 1 172 ? -11.084 12.056 26.134 1.00 95.69 172 TYR A O 1
ATOM 1222 N N . ARG A 1 173 ? -9.188 10.960 26.594 1.00 95.31 173 ARG A N 1
ATOM 1223 C CA . ARG A 1 173 ? -8.362 11.828 25.735 1.00 95.31 173 ARG A CA 1
ATOM 1224 C C . ARG A 1 173 ? -8.770 11.729 24.268 1.00 95.31 173 ARG A C 1
ATOM 1226 O O . ARG A 1 173 ? -8.785 12.754 23.589 1.00 95.31 173 ARG A O 1
ATOM 1233 N N . VAL A 1 174 ? -9.091 10.529 23.781 1.00 91.62 174 VAL A N 1
ATOM 1234 C CA . VAL A 1 174 ? -9.538 10.329 22.395 1.00 91.62 174 VAL A CA 1
ATOM 1235 C C . VAL A 1 174 ? -10.888 10.988 22.153 1.00 91.62 174 VAL A C 1
ATOM 1237 O O . VAL A 1 174 ? -11.016 11.716 21.171 1.00 91.62 174 VAL A O 1
ATOM 1240 N N . LEU A 1 175 ? -11.853 10.799 23.056 1.00 94.56 175 LEU A N 1
ATOM 1241 C CA . LEU A 1 175 ? -13.179 11.417 22.963 1.00 94.56 175 LEU A CA 1
ATOM 1242 C C . LEU A 1 175 ? -13.088 12.943 23.061 1.00 94.56 175 LEU A C 1
ATOM 1244 O O . LEU A 1 175 ? -13.635 13.657 22.228 1.00 94.56 175 LEU A O 1
ATOM 1248 N N . LYS A 1 176 ? -12.298 13.463 24.003 1.00 94.25 176 LYS A N 1
ATOM 1249 C CA . LYS A 1 176 ? -12.064 14.905 24.128 1.00 94.25 176 LYS A CA 1
ATOM 1250 C C . LYS A 1 176 ? -11.423 15.489 22.868 1.00 94.25 176 LYS A C 1
ATOM 1252 O O . LYS A 1 176 ? -11.863 16.524 22.384 1.00 94.25 176 LYS A O 1
ATOM 1257 N N . ARG A 1 177 ? -10.398 14.829 22.316 1.00 88.56 177 ARG A N 1
ATOM 1258 C CA . ARG A 1 177 ? -9.737 15.267 21.073 1.00 88.56 177 ARG A CA 1
ATOM 1259 C C . ARG A 1 177 ? -10.660 15.145 19.858 1.00 88.56 177 ARG A C 1
ATOM 1261 O O . ARG A 1 177 ? -10.543 15.939 18.938 1.00 88.56 177 ARG A O 1
ATOM 1268 N N . GLY A 1 178 ? -11.549 14.156 19.852 1.00 88.19 178 GLY A N 1
ATOM 1269 C CA . GLY A 1 178 ? -12.559 13.962 18.815 1.00 88.19 178 GLY A CA 1
ATOM 1270 C C . GLY A 1 178 ? -13.759 14.903 18.922 1.00 88.19 178 GLY A C 1
ATOM 1271 O O . GLY A 1 178 ? -14.666 14.776 18.113 1.00 88.19 178 GLY A O 1
ATOM 1272 N N . GLY A 1 179 ? -13.786 15.812 19.904 1.00 93.38 179 GLY A N 1
ATOM 1273 C CA . GLY A 1 179 ? -14.883 16.765 20.075 1.00 93.38 179 GLY A CA 1
ATOM 1274 C C . GLY A 1 179 ? -16.190 16.137 20.565 1.00 93.38 179 GLY A C 1
ATOM 1275 O O . GLY A 1 179 ? -17.245 16.743 20.415 1.00 93.38 179 GLY A O 1
ATOM 1276 N N . PHE A 1 180 ? -16.150 14.937 21.151 1.00 95.00 180 PHE A N 1
ATOM 1277 C CA . PHE A 1 180 ? -17.354 14.281 21.656 1.00 95.00 180 PHE A CA 1
ATOM 1278 C C . PHE A 1 180 ? -17.867 14.988 22.912 1.00 95.00 180 PHE A C 1
ATOM 1280 O O . PHE A 1 180 ? -17.135 15.155 23.892 1.00 95.00 180 PHE A O 1
ATOM 1287 N N . THR A 1 181 ? -19.143 15.365 22.900 1.00 96.00 181 THR A N 1
ATOM 1288 C CA . THR A 1 181 ? -19.828 15.927 24.066 1.00 96.00 181 THR A CA 1
ATOM 1289 C C . THR A 1 181 ? -20.446 14.799 24.897 1.00 96.00 181 THR A C 1
ATOM 1291 O O . THR A 1 181 ? -21.123 13.938 24.335 1.00 96.00 181 THR A O 1
ATOM 1294 N N . PRO A 1 182 ? -20.231 14.760 26.223 1.00 96.81 182 PRO A N 1
ATOM 1295 C CA . PRO A 1 182 ? -20.881 13.771 27.069 1.00 96.81 182 PRO A CA 1
ATOM 1296 C C . PRO A 1 182 ? -22.390 14.028 27.138 1.00 96.81 182 PRO A C 1
ATOM 1298 O O . PRO A 1 182 ? -22.827 15.160 27.332 1.00 96.81 182 PRO A O 1
ATOM 1301 N N . ALA A 1 183 ? -23.175 12.962 27.018 1.00 96.00 183 ALA A N 1
ATOM 1302 C CA . ALA A 1 183 ? -24.635 13.005 27.074 1.00 96.00 183 ALA A CA 1
ATOM 1303 C C . ALA A 1 183 ? -25.173 13.075 28.512 1.00 96.00 183 ALA A C 1
ATOM 1305 O O . ALA A 1 183 ? -26.331 13.418 28.728 1.00 96.00 183 ALA A O 1
ATOM 1306 N N . GLY A 1 184 ? -24.342 12.752 29.506 1.00 95.44 184 GLY A N 1
ATOM 1307 C CA . GLY A 1 184 ? -24.727 12.815 30.910 1.00 95.44 184 GLY A CA 1
ATOM 1308 C C . GLY A 1 184 ? -23.579 12.510 31.865 1.00 95.44 184 GLY A C 1
ATOM 1309 O O . GLY A 1 184 ? -22.410 12.432 31.474 1.00 95.44 184 GLY A O 1
ATOM 1310 N N . ARG A 1 185 ? -23.922 12.323 33.140 1.00 96.00 185 ARG A N 1
ATOM 1311 C CA . ARG A 1 185 ? -23.002 11.864 34.186 1.00 96.00 185 ARG A CA 1
ATOM 1312 C C . ARG A 1 185 ? -23.583 10.658 34.904 1.00 96.00 185 ARG A C 1
ATOM 1314 O O . ARG A 1 185 ? -24.791 10.586 35.107 1.00 96.00 185 ARG A O 1
ATOM 1321 N N . ALA A 1 186 ? -22.715 9.734 35.301 1.00 93.50 186 ALA A N 1
ATOM 1322 C CA . ALA A 1 186 ? -23.105 8.608 36.136 1.00 93.50 186 ALA A CA 1
ATOM 1323 C C . ALA A 1 186 ? -23.637 9.106 37.498 1.00 93.50 186 ALA A C 1
ATOM 1325 O O . ALA A 1 186 ? -23.175 10.140 37.991 1.00 93.50 186 ALA A O 1
ATOM 1326 N N . PRO A 1 187 ? -24.591 8.400 38.124 1.00 92.75 187 PRO A N 1
ATOM 1327 C CA . PRO A 1 187 ? -25.082 8.760 39.450 1.00 92.75 187 PRO A CA 1
ATOM 1328 C C . PRO A 1 187 ? -23.969 8.646 40.508 1.00 92.75 187 PRO A C 1
ATOM 1330 O O . PRO A 1 187 ? -23.168 7.713 40.483 1.00 92.75 187 PRO A O 1
ATOM 1333 N N . GLY A 1 188 ? -23.925 9.600 41.447 1.00 93.69 188 GLY A N 1
ATOM 1334 C CA . GLY A 1 188 ? -22.969 9.628 42.563 1.00 93.69 188 GLY A CA 1
ATOM 1335 C C . GLY A 1 188 ? -22.131 10.911 42.654 1.00 93.69 188 GLY A C 1
ATOM 1336 O O . GLY A 1 188 ? -22.006 11.683 41.699 1.00 93.69 188 GLY A O 1
ATOM 1337 N N . ARG A 1 189 ? -21.538 11.160 43.831 1.00 81.06 189 ARG A N 1
ATOM 1338 C CA . ARG A 1 189 ? -20.676 12.329 44.074 1.00 81.06 189 ARG A CA 1
ATOM 1339 C C . ARG A 1 189 ? -19.367 12.154 43.298 1.00 81.06 189 ARG A C 1
ATOM 1341 O O . ARG A 1 189 ? -18.484 11.426 43.731 1.00 81.06 189 ARG A O 1
ATOM 1348 N N . GLY A 1 190 ? -19.268 12.813 42.144 1.00 89.25 190 GLY A N 1
ATOM 1349 C CA . GLY A 1 190 ? -18.120 12.689 41.237 1.00 89.25 190 GLY A CA 1
ATOM 1350 C C . GLY A 1 190 ? -18.317 11.703 40.083 1.00 89.25 190 GLY A C 1
ATOM 1351 O O . GLY A 1 190 ? -17.329 11.275 39.494 1.00 89.25 190 GLY A O 1
ATOM 1352 N N . GLY A 1 191 ? -19.562 11.349 39.746 1.00 90.88 191 GLY A N 1
ATOM 1353 C CA . GLY A 1 191 ? -19.854 10.440 38.640 1.00 90.88 191 GLY A CA 1
ATOM 1354 C C . GLY A 1 191 ? -19.171 10.824 37.321 1.00 90.88 191 GLY A C 1
ATOM 1355 O O . GLY A 1 191 ? -19.130 11.998 36.930 1.00 90.88 191 GLY A O 1
ATOM 1356 N N . GLY A 1 192 ? -18.618 9.810 36.650 1.00 94.62 192 GLY A N 1
ATOM 1357 C CA . GLY A 1 192 ? -17.921 9.948 35.373 1.00 94.62 192 GLY A CA 1
ATOM 1358 C C . GLY A 1 192 ? -18.840 10.403 34.238 1.00 94.62 192 GLY A C 1
ATOM 1359 O O . GLY A 1 192 ? -20.062 10.288 34.316 1.00 94.62 192 GLY A O 1
ATOM 1360 N N . SER A 1 193 ? -18.239 10.930 33.170 1.00 96.94 193 SER A N 1
ATOM 1361 C CA . SER A 1 193 ? -18.969 11.320 31.957 1.00 96.94 193 SER A CA 1
ATOM 1362 C C . SER A 1 193 ? -19.530 10.091 31.239 1.00 96.94 193 SER A C 1
ATOM 1364 O O . SER A 1 193 ? -18.825 9.090 31.103 1.00 96.94 193 SER A O 1
ATOM 1366 N N . LEU A 1 194 ? -20.771 10.193 30.770 1.00 97.06 194 LEU A N 1
ATOM 1367 C CA . LEU A 1 194 ? -21.465 9.172 29.993 1.00 97.06 194 LEU A CA 1
ATOM 1368 C C . LEU A 1 194 ? -21.617 9.627 28.537 1.00 97.06 194 LEU A C 1
ATOM 1370 O O . LEU A 1 194 ? -21.882 10.801 28.281 1.00 97.06 194 LEU A O 1
ATOM 1374 N N . TYR A 1 195 ? -21.472 8.706 27.590 1.00 96.94 195 TYR A N 1
ATOM 1375 C CA . TYR A 1 195 ? -21.503 8.977 26.152 1.00 96.94 195 TYR A CA 1
ATOM 1376 C C . TYR A 1 195 ? -22.530 8.087 25.452 1.00 96.94 195 TYR A C 1
ATOM 1378 O O . TYR A 1 195 ? -22.749 6.947 25.862 1.00 96.94 195 TYR A O 1
ATOM 1386 N N . ARG A 1 196 ? -23.148 8.591 24.377 1.00 95.56 196 ARG A N 1
ATOM 1387 C CA . ARG A 1 196 ? -24.043 7.785 23.536 1.00 95.56 196 ARG A CA 1
ATOM 1388 C C . ARG A 1 196 ? -23.202 6.771 22.733 1.00 95.56 196 ARG A C 1
ATOM 1390 O O . ARG A 1 196 ? -22.304 7.202 22.001 1.00 95.56 196 ARG A O 1
ATOM 1397 N N . PRO A 1 197 ? -23.463 5.452 22.834 1.00 95.62 197 PRO A N 1
ATOM 1398 C CA . PRO A 1 197 ? -22.700 4.433 22.108 1.00 95.62 197 PRO A CA 1
ATOM 1399 C C . PRO A 1 197 ? -22.738 4.643 20.597 1.00 95.62 197 PRO A C 1
ATOM 1401 O O . PRO A 1 197 ? -21.703 4.609 19.940 1.00 95.62 197 PRO A O 1
ATOM 1404 N N . THR A 1 198 ? -23.919 4.945 20.061 1.00 92.38 198 THR A N 1
ATOM 1405 C CA . THR A 1 198 ? -24.159 5.190 18.634 1.00 92.38 198 THR A CA 1
ATOM 1406 C C . THR A 1 198 ? -23.292 6.321 18.092 1.00 92.38 198 THR A C 1
ATOM 1408 O O . THR A 1 198 ? -22.695 6.170 17.029 1.00 92.38 198 THR A O 1
ATOM 1411 N N . GLN A 1 199 ? -23.122 7.410 18.847 1.00 93.00 199 GLN A N 1
ATOM 1412 C CA . GLN A 1 199 ? -22.234 8.511 18.468 1.00 93.00 199 GLN A CA 1
ATOM 1413 C C . GLN A 1 199 ? -20.773 8.052 18.385 1.00 93.00 199 GLN A C 1
ATOM 1415 O O . GLN A 1 199 ? -20.087 8.369 17.417 1.00 93.00 199 GLN A O 1
ATOM 1420 N N . ILE A 1 200 ? -20.301 7.290 19.378 1.00 93.44 200 ILE A N 1
ATOM 1421 C CA . ILE A 1 200 ? -18.933 6.753 19.411 1.00 93.44 200 ILE A CA 1
ATOM 1422 C C . ILE A 1 200 ? -18.715 5.783 18.247 1.00 93.44 200 ILE A C 1
ATOM 1424 O O . ILE A 1 200 ? -17.742 5.928 17.514 1.00 93.44 200 ILE A O 1
ATOM 1428 N N . ILE A 1 201 ? -19.621 4.825 18.048 1.00 91.56 201 ILE A N 1
ATOM 1429 C CA . ILE A 1 201 ? -19.543 3.817 16.985 1.00 91.56 201 ILE A CA 1
ATOM 1430 C C . ILE A 1 201 ? -19.537 4.493 15.615 1.00 91.56 201 ILE A C 1
ATOM 1432 O O . ILE A 1 201 ? -18.621 4.252 14.834 1.00 91.56 201 ILE A O 1
ATOM 1436 N N . THR A 1 202 ? -20.496 5.387 15.359 1.00 87.69 202 THR A N 1
ATOM 1437 C CA . THR A 1 202 ? -20.628 6.093 14.076 1.00 87.69 202 THR A CA 1
ATOM 1438 C C . THR A 1 202 ? -19.386 6.920 13.789 1.00 87.69 202 THR A C 1
ATOM 1440 O O . THR A 1 202 ? -18.767 6.754 12.748 1.00 87.69 202 THR A O 1
ATOM 1443 N N . ALA A 1 203 ? -18.947 7.749 14.736 1.00 85.75 203 ALA A N 1
ATOM 1444 C CA . ALA A 1 203 ? -17.789 8.611 14.530 1.00 85.75 203 ALA A CA 1
ATOM 1445 C C . ALA A 1 203 ? -16.465 7.837 14.413 1.00 85.75 203 ALA A C 1
ATOM 1447 O O . ALA A 1 203 ? -15.509 8.325 13.811 1.00 85.75 203 ALA A O 1
ATOM 1448 N N . LEU A 1 204 ? -16.377 6.644 15.008 1.00 81.19 204 LEU A N 1
ATOM 1449 C CA . LEU A 1 204 ? -15.235 5.753 14.833 1.00 81.19 204 LEU A CA 1
ATOM 1450 C C . LEU A 1 204 ? -15.286 4.991 13.506 1.00 81.19 204 LEU A C 1
ATOM 1452 O O . LEU A 1 204 ? -14.222 4.723 12.957 1.00 81.19 204 LEU A O 1
ATOM 1456 N N . ALA A 1 205 ? -16.480 4.671 13.002 1.00 76.94 205 ALA A N 1
ATOM 1457 C CA . ALA A 1 205 ? -16.686 4.080 11.682 1.00 76.94 205 ALA A CA 1
ATOM 1458 C C . ALA A 1 205 ? -16.405 5.092 10.562 1.00 76.94 205 ALA A C 1
ATOM 1460 O O . ALA A 1 205 ? -15.791 4.747 9.561 1.00 76.94 205 ALA A O 1
ATOM 1461 N N . THR A 1 206 ? -16.770 6.362 10.759 1.00 70.56 206 THR A N 1
ATOM 1462 C CA . THR A 1 206 ? -16.493 7.444 9.804 1.00 70.56 206 THR A CA 1
ATOM 1463 C C . THR A 1 206 ? -15.087 8.017 9.939 1.00 70.56 206 THR A C 1
ATOM 1465 O O . THR A 1 206 ? -14.726 8.909 9.176 1.00 70.56 206 THR A O 1
ATOM 1468 N N . ARG A 1 207 ? -14.287 7.584 10.926 1.00 63.16 207 ARG A N 1
ATOM 1469 C CA . ARG A 1 207 ? -12.942 8.127 11.135 1.00 63.16 207 ARG A CA 1
ATOM 1470 C C . ARG A 1 207 ? -12.005 7.579 10.052 1.00 63.16 207 ARG A C 1
ATOM 1472 O O . ARG A 1 207 ? -11.662 6.396 10.114 1.00 63.16 207 ARG A O 1
ATOM 1479 N N . PRO A 1 208 ? -11.501 8.414 9.127 1.00 48.16 208 PRO A N 1
ATOM 1480 C CA . PRO A 1 208 ? -10.472 7.970 8.204 1.00 48.16 208 PRO A CA 1
ATOM 1481 C C . PRO A 1 208 ? -9.201 7.694 9.023 1.00 48.16 208 PRO A C 1
ATOM 1483 O O . PRO A 1 208 ? -8.700 8.577 9.723 1.00 48.16 208 PRO A O 1
ATOM 1486 N N . GLY A 1 209 ? -8.692 6.460 8.990 1.00 51.88 209 GLY A N 1
ATOM 1487 C CA . GLY A 1 209 ? -7.372 6.136 9.543 1.00 51.88 209 GLY A CA 1
ATOM 1488 C C . GLY A 1 209 ? -7.325 5.579 10.970 1.00 51.88 209 GLY A C 1
ATOM 1489 O O . GLY A 1 209 ? -6.353 5.832 11.687 1.00 51.88 209 GLY A O 1
ATOM 1490 N N . ARG A 1 210 ? -8.300 4.764 11.400 1.00 45.72 210 ARG A N 1
ATOM 1491 C CA . ARG A 1 210 ? -8.183 4.011 12.669 1.00 45.72 210 ARG A CA 1
ATOM 1492 C C . ARG A 1 210 ? -7.063 2.949 12.681 1.00 45.72 210 ARG A C 1
ATOM 1494 O O . ARG A 1 210 ? -6.820 2.358 13.726 1.00 45.72 210 ARG A O 1
ATOM 1501 N N . GLY A 1 211 ? -6.321 2.782 11.587 1.00 49.53 211 GLY A N 1
ATOM 1502 C CA . GLY A 1 211 ? -5.128 1.942 11.517 1.00 49.53 211 GLY A CA 1
ATOM 1503 C C . GLY A 1 211 ? -3.795 2.693 11.426 1.00 49.53 211 GLY A C 1
ATOM 1504 O O . GLY A 1 211 ? -2.775 2.029 11.381 1.00 49.53 211 GLY A O 1
ATOM 1505 N N . ARG A 1 212 ? -3.717 4.035 11.490 1.00 50.59 212 ARG A N 1
ATOM 1506 C CA . ARG A 1 212 ? -2.503 4.800 11.092 1.00 50.59 212 ARG A CA 1
ATOM 1507 C C . ARG A 1 212 ? -1.159 4.413 11.743 1.00 50.59 212 ARG A C 1
ATOM 1509 O O . ARG A 1 212 ? -0.127 4.855 11.258 1.00 50.59 212 ARG A O 1
ATOM 1516 N N . ARG A 1 213 ? -1.140 3.651 12.843 1.00 54.19 213 ARG A N 1
ATOM 1517 C CA . ARG A 1 213 ? 0.101 3.098 13.418 1.00 54.19 213 ARG A CA 1
ATOM 1518 C C . ARG A 1 213 ? 0.402 1.682 12.920 1.00 54.19 213 ARG A C 1
ATOM 1520 O O . ARG A 1 213 ? 1.533 1.430 12.531 1.00 54.19 213 ARG A O 1
ATOM 1527 N N . THR A 1 214 ? -0.591 0.795 12.895 1.00 60.28 214 THR A N 1
ATOM 1528 C CA . THR A 1 214 ? -0.447 -0.563 12.344 1.00 60.28 214 THR A CA 1
ATOM 1529 C C . THR A 1 214 ? -0.291 -0.528 10.826 1.00 60.28 214 THR A C 1
ATOM 1531 O O . THR A 1 214 ? 0.597 -1.176 10.297 1.00 60.28 214 THR A O 1
ATOM 1534 N N . ASP A 1 215 ? -1.061 0.316 10.137 1.00 74.56 215 ASP A N 1
ATOM 1535 C CA . ASP A 1 215 ? -0.936 0.564 8.700 1.00 74.56 215 ASP A CA 1
ATOM 1536 C C . ASP A 1 215 ? 0.450 1.119 8.359 1.00 74.56 215 ASP A C 1
ATOM 1538 O O . ASP A 1 215 ? 1.025 0.722 7.358 1.00 74.56 215 ASP A O 1
ATOM 1542 N N . LEU A 1 216 ? 1.023 1.989 9.205 1.00 82.19 216 LEU A N 1
ATOM 1543 C CA . LEU A 1 216 ? 2.374 2.509 8.981 1.00 82.19 216 LEU A CA 1
ATOM 1544 C C . LEU A 1 216 ? 3.435 1.418 9.154 1.00 82.19 216 LEU A C 1
ATOM 1546 O O . LEU A 1 216 ? 4.354 1.354 8.348 1.00 82.19 216 LEU A O 1
ATOM 1550 N N . HIS A 1 217 ? 3.311 0.564 10.174 1.00 86.38 217 HIS A N 1
ATOM 1551 C CA . HIS A 1 217 ? 4.233 -0.558 10.362 1.00 86.38 217 HIS A CA 1
ATOM 1552 C C . HIS A 1 217 ? 4.133 -1.575 9.222 1.00 86.38 217 HIS A C 1
ATOM 1554 O O . HIS A 1 217 ? 5.164 -1.991 8.705 1.00 86.38 217 HIS A O 1
ATOM 1560 N N . ASN A 1 218 ? 2.918 -1.920 8.791 1.00 89.94 218 ASN A N 1
ATOM 1561 C CA . ASN A 1 218 ? 2.704 -2.832 7.668 1.00 89.94 218 ASN A CA 1
ATOM 1562 C C . ASN A 1 218 ? 3.212 -2.221 6.356 1.00 89.94 218 ASN A C 1
ATOM 1564 O O . ASN A 1 218 ? 3.857 -2.913 5.575 1.00 89.94 218 ASN A O 1
ATOM 1568 N N . LEU A 1 219 ? 2.990 -0.921 6.137 1.00 94.06 219 LEU A N 1
ATOM 1569 C CA . LEU A 1 219 ? 3.520 -0.185 4.989 1.00 94.06 219 LEU A CA 1
ATOM 1570 C C . LEU A 1 219 ? 5.047 -0.186 4.976 1.00 94.06 219 LEU A C 1
ATOM 1572 O O . LEU A 1 219 ? 5.628 -0.533 3.960 1.00 94.06 219 LEU A O 1
ATOM 1576 N N . GLN A 1 220 ? 5.687 0.136 6.102 1.00 95.00 220 GLN A N 1
ATOM 1577 C CA . GLN A 1 220 ? 7.147 0.127 6.220 1.00 95.00 220 GLN A CA 1
ATOM 1578 C C . GLN A 1 220 ? 7.736 -1.270 6.014 1.00 95.00 220 GLN A C 1
ATOM 1580 O O . GLN A 1 220 ? 8.724 -1.408 5.303 1.00 95.00 220 GLN A O 1
ATOM 1585 N N . ALA A 1 221 ? 7.127 -2.302 6.606 1.00 95.94 221 ALA A N 1
ATOM 1586 C CA . ALA A 1 221 ? 7.565 -3.682 6.420 1.00 95.94 221 ALA A CA 1
ATOM 1587 C C . ALA A 1 221 ? 7.423 -4.117 4.954 1.00 95.94 221 ALA A C 1
ATOM 1589 O O . ALA A 1 221 ? 8.354 -4.677 4.389 1.00 95.94 221 ALA A O 1
ATOM 1590 N N . THR A 1 222 ? 6.295 -3.792 4.317 1.00 97.50 222 THR A N 1
ATOM 1591 C CA . THR A 1 222 ? 6.051 -4.103 2.900 1.00 97.50 222 THR A CA 1
ATOM 1592 C C . THR A 1 222 ? 7.022 -3.355 1.985 1.00 97.50 222 THR A C 1
ATOM 1594 O O . THR A 1 222 ? 7.564 -3.951 1.062 1.00 97.50 222 THR A O 1
ATOM 1597 N N . GLU A 1 223 ? 7.264 -2.066 2.245 1.00 97.06 223 GLU A N 1
ATOM 1598 C CA . GLU A 1 223 ? 8.222 -1.233 1.504 1.00 97.06 223 GLU A CA 1
ATOM 1599 C C . GLU A 1 223 ? 9.630 -1.835 1.593 1.00 97.06 223 GLU A C 1
ATOM 1601 O O . GLU A 1 223 ? 10.251 -2.091 0.564 1.00 97.06 223 GLU A O 1
ATOM 1606 N N . GLN A 1 224 ? 10.079 -2.183 2.802 1.00 97.88 224 GLN A N 1
ATOM 1607 C CA . GLN A 1 224 ? 11.383 -2.802 3.027 1.00 97.88 224 GLN A CA 1
ATOM 1608 C C . GLN A 1 224 ? 11.513 -4.173 2.342 1.00 97.88 224 GLN A C 1
ATOM 1610 O O . GLN A 1 224 ? 12.548 -4.458 1.738 1.00 97.88 224 GLN A O 1
ATOM 1615 N N . THR A 1 225 ? 10.486 -5.023 2.408 1.00 98.38 225 THR A N 1
ATOM 1616 C CA . THR A 1 225 ? 10.483 -6.322 1.717 1.00 98.38 225 THR A CA 1
ATOM 1617 C C . THR A 1 225 ? 10.514 -6.144 0.198 1.00 98.38 225 THR A C 1
ATOM 1619 O O . THR A 1 225 ? 11.313 -6.789 -0.478 1.00 98.3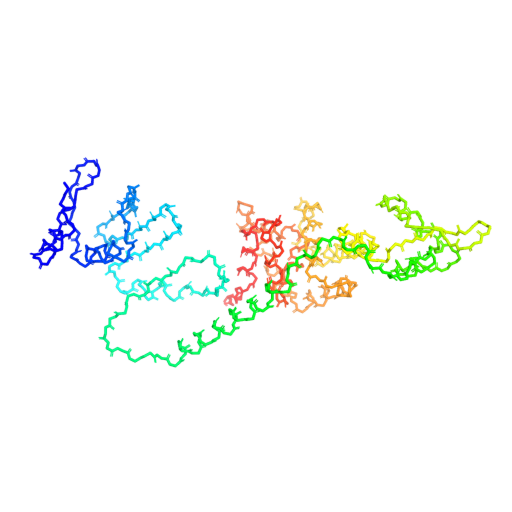8 225 THR A O 1
ATOM 1622 N N . ALA A 1 226 ? 9.713 -5.231 -0.358 1.00 97.62 226 ALA A N 1
ATOM 1623 C CA . ALA A 1 226 ? 9.711 -4.951 -1.792 1.00 97.62 226 ALA A CA 1
ATOM 1624 C C . ALA A 1 226 ? 11.078 -4.435 -2.277 1.00 97.62 226 ALA A C 1
ATOM 1626 O O . ALA A 1 226 ? 11.576 -4.880 -3.314 1.00 97.62 226 ALA A O 1
ATOM 1627 N N . GLU 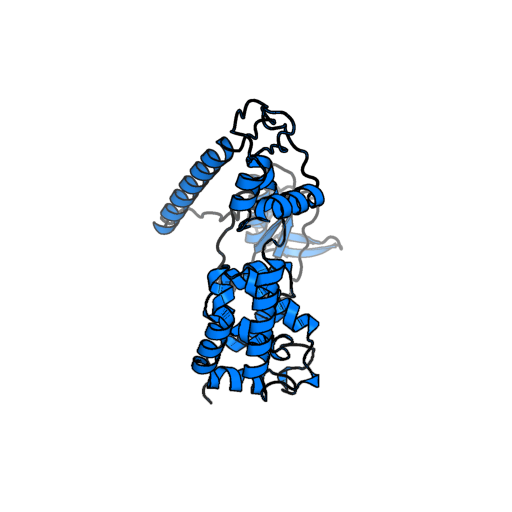A 1 227 ? 11.720 -3.540 -1.519 1.00 97.44 227 GLU A N 1
ATOM 1628 C CA . GLU A 1 227 ? 13.078 -3.055 -1.799 1.00 97.44 227 GLU A CA 1
ATOM 1629 C C . GLU A 1 227 ? 14.104 -4.195 -1.799 1.00 97.44 227 GLU A C 1
ATOM 1631 O O . GLU A 1 227 ? 14.925 -4.300 -2.712 1.00 97.44 227 GLU A O 1
ATOM 1636 N N . GLN A 1 228 ? 14.038 -5.093 -0.813 1.00 97.94 228 GLN A N 1
ATOM 1637 C CA . GLN A 1 228 ? 14.933 -6.250 -0.737 1.00 97.94 228 GLN A CA 1
ATOM 1638 C C . GLN A 1 228 ? 14.754 -7.191 -1.931 1.00 97.94 228 GLN A C 1
ATOM 1640 O O . GLN A 1 228 ? 15.739 -7.585 -2.553 1.00 97.94 228 GLN A O 1
ATOM 1645 N N . LEU A 1 229 ? 13.510 -7.509 -2.293 1.00 97.75 229 LEU A N 1
ATOM 1646 C CA . LEU A 1 229 ? 13.195 -8.429 -3.390 1.00 97.75 229 LEU A CA 1
ATOM 1647 C C . LEU A 1 229 ? 13.541 -7.862 -4.772 1.00 97.75 229 LEU A C 1
ATOM 1649 O O . LEU A 1 229 ? 13.822 -8.620 -5.698 1.00 97.75 229 LEU A O 1
ATOM 1653 N N . THR A 1 230 ? 13.540 -6.536 -4.918 1.00 96.31 230 THR A N 1
ATOM 1654 C CA . THR A 1 230 ? 13.876 -5.850 -6.177 1.00 96.31 230 THR A CA 1
ATOM 1655 C C . THR A 1 230 ? 15.323 -5.354 -6.236 1.00 96.31 230 THR A C 1
ATOM 1657 O O . THR A 1 230 ? 15.755 -4.792 -7.248 1.00 96.31 230 THR A O 1
ATOM 1660 N N . THR A 1 231 ? 16.115 -5.606 -5.188 1.00 96.50 231 THR A N 1
ATOM 1661 C CA . THR A 1 231 ? 17.538 -5.254 -5.148 1.00 96.50 231 THR A CA 1
ATOM 1662 C C . THR A 1 231 ? 18.295 -5.947 -6.283 1.00 96.50 231 THR A C 1
ATOM 1664 O O . THR A 1 231 ? 18.227 -7.161 -6.457 1.00 96.50 231 THR A O 1
ATOM 1667 N N . GLY A 1 232 ? 19.039 -5.164 -7.069 1.00 95.38 232 GLY A N 1
ATOM 1668 C CA . GLY A 1 232 ? 19.773 -5.648 -8.243 1.00 95.38 232 GLY A CA 1
ATOM 1669 C C . GLY A 1 232 ? 18.934 -5.756 -9.523 1.00 95.38 232 GLY A C 1
ATOM 1670 O O . GLY A 1 232 ? 19.513 -5.945 -10.589 1.00 95.38 232 GLY A O 1
ATOM 1671 N N . LEU A 1 233 ? 17.608 -5.593 -9.440 1.00 94.62 233 LEU A N 1
ATOM 1672 C CA . LEU A 1 233 ? 16.717 -5.465 -10.602 1.00 94.62 233 LEU A CA 1
ATOM 1673 C C . LEU A 1 233 ? 16.432 -4.000 -10.957 1.00 94.62 233 LEU A C 1
ATOM 1675 O O . LEU A 1 233 ? 16.218 -3.684 -12.124 1.00 94.62 233 LEU A O 1
ATOM 1679 N N . ILE A 1 234 ? 16.426 -3.115 -9.956 1.00 94.88 234 ILE A N 1
ATOM 1680 C CA . ILE A 1 234 ? 16.135 -1.684 -10.097 1.00 94.88 234 ILE A CA 1
ATOM 1681 C C . ILE A 1 234 ? 17.385 -0.874 -9.737 1.00 94.88 234 ILE A C 1
ATOM 1683 O O . ILE A 1 234 ? 18.026 -1.141 -8.718 1.00 94.88 234 ILE A O 1
ATOM 1687 N N . ASP A 1 235 ? 17.715 0.137 -10.545 1.00 92.38 235 ASP A N 1
ATOM 1688 C CA . ASP A 1 235 ? 18.713 1.147 -10.179 1.00 92.38 235 ASP A CA 1
ATOM 1689 C C . ASP A 1 235 ? 18.153 2.044 -9.054 1.00 92.38 235 ASP A C 1
ATOM 1691 O O . ASP A 1 235 ? 17.132 2.709 -9.269 1.00 92.38 235 ASP A O 1
ATOM 1695 N N . PRO A 1 236 ? 18.801 2.118 -7.872 1.00 92.62 236 PRO A N 1
ATOM 1696 C CA . PRO A 1 236 ? 18.360 2.975 -6.773 1.00 92.62 236 PRO A CA 1
ATOM 1697 C C . PRO A 1 236 ? 18.195 4.450 -7.159 1.00 92.62 236 PRO A C 1
ATOM 1699 O O . PRO A 1 236 ? 17.395 5.151 -6.544 1.00 92.62 236 PRO A O 1
ATOM 1702 N N . ALA A 1 237 ? 18.921 4.934 -8.172 1.00 92.50 237 ALA A N 1
ATOM 1703 C CA . ALA A 1 237 ? 18.809 6.311 -8.649 1.00 92.50 237 ALA A CA 1
ATOM 1704 C C . ALA A 1 237 ? 17.481 6.604 -9.374 1.00 92.50 237 ALA A C 1
ATOM 1706 O O . ALA A 1 237 ? 17.112 7.768 -9.523 1.00 92.50 237 ALA A O 1
ATOM 1707 N N . CYS A 1 238 ? 16.765 5.571 -9.829 1.00 91.75 238 CYS A N 1
ATOM 1708 C CA . CYS A 1 238 ? 15.475 5.695 -10.513 1.00 91.75 238 CYS A CA 1
ATOM 1709 C C . CYS A 1 238 ? 14.269 5.567 -9.569 1.00 91.75 238 CYS A C 1
ATOM 1711 O O . CYS A 1 238 ? 13.134 5.806 -9.990 1.00 91.75 238 CYS A O 1
ATOM 1713 N N . VAL A 1 239 ? 14.501 5.187 -8.311 1.00 94.94 239 VAL A N 1
ATOM 1714 C CA . VAL A 1 239 ? 13.441 5.004 -7.319 1.00 94.94 239 VAL A CA 1
ATOM 1715 C C . VAL A 1 239 ? 12.965 6.364 -6.815 1.00 94.94 239 VAL A C 1
ATOM 1717 O O . VAL A 1 239 ? 13.763 7.210 -6.416 1.00 94.94 239 VAL A O 1
ATOM 1720 N N . ASP A 1 240 ? 11.648 6.553 -6.788 1.00 95.88 240 ASP A N 1
ATOM 1721 C CA . ASP A 1 240 ? 10.980 7.653 -6.099 1.00 95.88 240 ASP A CA 1
ATOM 1722 C C . ASP A 1 240 ? 10.316 7.088 -4.829 1.00 95.88 240 ASP A C 1
ATOM 1724 O O . ASP A 1 240 ? 9.243 6.476 -4.898 1.00 95.88 240 ASP A O 1
ATOM 1728 N N . PRO A 1 241 ? 10.920 7.288 -3.641 1.00 95.56 241 PRO A N 1
ATOM 1729 C CA . PRO A 1 241 ? 10.391 6.740 -2.396 1.00 95.56 241 PRO A CA 1
ATOM 1730 C C . PRO A 1 241 ? 9.007 7.283 -2.023 1.00 95.56 241 PRO A C 1
ATOM 1732 O O . PRO A 1 241 ? 8.272 6.636 -1.279 1.00 95.56 241 PRO A O 1
ATOM 1735 N N . ALA A 1 242 ? 8.644 8.488 -2.478 1.00 94.94 242 ALA A N 1
ATOM 1736 C CA . ALA A 1 242 ? 7.327 9.049 -2.200 1.00 94.94 242 ALA A CA 1
ATOM 1737 C C . ALA A 1 242 ? 6.262 8.326 -3.029 1.00 94.94 242 ALA A C 1
ATOM 1739 O O . ALA A 1 242 ? 5.264 7.871 -2.468 1.00 94.94 242 ALA A O 1
ATOM 1740 N N . LEU A 1 243 ? 6.529 8.145 -4.325 1.00 95.12 243 LEU A N 1
ATOM 1741 C CA . LEU A 1 243 ? 5.643 7.419 -5.228 1.00 95.12 243 LEU A CA 1
ATOM 1742 C C . LEU A 1 243 ? 5.513 5.938 -4.841 1.00 95.12 243 LEU A C 1
ATOM 1744 O O . LEU A 1 243 ? 4.404 5.413 -4.778 1.00 95.12 243 LEU A O 1
ATOM 1748 N N . SER A 1 244 ? 6.627 5.263 -4.532 1.00 96.88 244 SER A N 1
ATOM 1749 C CA . SER A 1 244 ? 6.615 3.863 -4.079 1.00 96.88 244 SER A CA 1
ATOM 1750 C C . SER A 1 244 ? 5.698 3.682 -2.861 1.00 96.88 244 SER A C 1
ATOM 1752 O O . SER A 1 244 ? 4.837 2.798 -2.832 1.00 96.88 244 SER A O 1
ATOM 1754 N N . ARG A 1 245 ? 5.800 4.588 -1.880 1.00 96.31 245 ARG A N 1
ATOM 1755 C CA . ARG A 1 245 ? 4.966 4.565 -0.675 1.00 96.31 245 ARG A CA 1
ATOM 1756 C C . ARG A 1 245 ? 3.496 4.868 -0.952 1.00 96.31 245 ARG A C 1
ATOM 1758 O O . ARG A 1 245 ? 2.632 4.278 -0.305 1.00 96.31 245 ARG A O 1
ATOM 1765 N N . GLU A 1 246 ? 3.204 5.770 -1.883 1.00 95.88 246 GLU A N 1
ATOM 1766 C CA . GLU A 1 246 ? 1.837 6.063 -2.321 1.00 95.88 246 GLU A CA 1
ATOM 1767 C C . GLU A 1 246 ? 1.176 4.826 -2.945 1.00 95.88 246 GLU A C 1
ATOM 1769 O O . GLU A 1 246 ? 0.090 4.432 -2.516 1.00 95.88 246 GLU A O 1
ATOM 1774 N N . ILE A 1 247 ? 1.872 4.148 -3.865 1.00 97.00 247 ILE A N 1
ATOM 1775 C CA . ILE A 1 247 ? 1.396 2.913 -4.506 1.00 97.00 247 ILE A CA 1
ATOM 1776 C C . ILE A 1 247 ? 1.162 1.812 -3.465 1.00 97.00 247 ILE A C 1
ATOM 1778 O O . ILE A 1 247 ? 0.108 1.177 -3.460 1.00 97.00 247 ILE A O 1
ATOM 1782 N N . LEU A 1 248 ? 2.110 1.586 -2.550 1.00 97.25 248 LEU A N 1
ATOM 1783 C CA . LEU A 1 248 ? 1.945 0.571 -1.506 1.00 97.25 248 LEU A CA 1
ATOM 1784 C C . LEU A 1 248 ? 0.801 0.916 -0.552 1.00 97.25 248 LEU A C 1
ATOM 1786 O O . LEU A 1 248 ? 0.011 0.042 -0.204 1.00 97.25 248 LEU A O 1
ATOM 1790 N N . SER A 1 249 ? 0.664 2.186 -0.162 1.00 95.56 249 SER A N 1
ATOM 1791 C CA . SER A 1 249 ? -0.462 2.631 0.659 1.00 95.56 249 SER A CA 1
ATOM 1792 C C . SER A 1 249 ? -1.790 2.326 -0.029 1.00 95.56 249 SER A C 1
ATOM 1794 O O . SER A 1 249 ? -2.711 1.854 0.635 1.00 95.56 249 SER A O 1
ATOM 1796 N N . LEU A 1 250 ? -1.882 2.563 -1.340 1.00 95.50 250 LEU A N 1
ATOM 1797 C CA . LEU A 1 250 ? -3.057 2.248 -2.144 1.00 95.50 250 LEU A CA 1
ATOM 1798 C C . LEU A 1 250 ? -3.333 0.739 -2.177 1.00 95.50 250 LEU A C 1
ATOM 1800 O O . LEU A 1 250 ? -4.444 0.318 -1.863 1.00 95.50 250 LEU A O 1
ATOM 1804 N N . ILE A 1 251 ? -2.327 -0.086 -2.469 1.00 96.75 251 ILE A N 1
ATOM 1805 C CA . ILE A 1 251 ? -2.458 -1.551 -2.503 1.00 96.75 251 ILE A CA 1
ATOM 1806 C C . ILE A 1 251 ? -2.957 -2.097 -1.166 1.00 96.75 251 ILE A C 1
ATOM 1808 O O . ILE A 1 251 ? -3.895 -2.897 -1.139 1.00 96.75 251 ILE A O 1
ATOM 1812 N N . LEU A 1 252 ? -2.396 -1.626 -0.050 1.00 95.69 252 LEU A N 1
ATOM 1813 C CA . LEU A 1 252 ? -2.807 -2.068 1.281 1.00 95.69 252 LEU A CA 1
ATOM 1814 C C . LEU A 1 252 ? -4.277 -1.734 1.576 1.00 95.69 252 LEU A C 1
ATOM 1816 O O . LEU A 1 252 ? -4.904 -2.449 2.355 1.00 95.69 252 LEU A O 1
ATOM 1820 N N . THR A 1 253 ? -4.877 -0.715 0.943 1.00 94.44 253 THR A N 1
ATOM 1821 C CA . THR A 1 253 ? -6.324 -0.463 1.094 1.00 94.44 253 THR A CA 1
ATOM 1822 C C . THR A 1 253 ? -7.194 -1.583 0.524 1.00 94.44 253 THR A C 1
ATOM 1824 O O . THR A 1 253 ? -8.298 -1.782 1.026 1.00 94.44 253 THR A O 1
ATOM 1827 N N . THR A 1 254 ? -6.680 -2.357 -0.438 1.00 95.12 254 THR A N 1
ATOM 1828 C CA . THR A 1 254 ? -7.374 -3.518 -1.027 1.00 95.12 254 THR A CA 1
ATOM 1829 C C . THR A 1 254 ? -7.327 -4.768 -0.147 1.00 95.12 254 THR A C 1
ATOM 1831 O O . THR A 1 254 ? -7.965 -5.764 -0.476 1.00 95.12 254 THR A O 1
ATOM 1834 N N . LEU A 1 255 ? -6.566 -4.723 0.950 1.00 95.31 255 LEU A N 1
ATOM 1835 C CA . LEU A 1 255 ? -6.357 -5.837 1.867 1.00 95.31 255 LEU A CA 1
ATOM 1836 C C . LEU A 1 255 ? -7.104 -5.614 3.182 1.00 95.31 255 LEU A C 1
ATOM 1838 O O . LEU A 1 255 ? -7.165 -4.492 3.712 1.00 95.31 255 LEU A O 1
ATOM 1842 N N . THR A 1 256 ? -7.606 -6.705 3.751 1.00 91.75 256 THR A N 1
ATOM 1843 C CA . THR A 1 256 ? -8.109 -6.748 5.126 1.00 91.75 256 THR A CA 1
ATOM 1844 C C . THR A 1 256 ? -6.971 -6.526 6.133 1.00 91.75 256 THR A C 1
ATOM 1846 O O . THR A 1 256 ? -5.799 -6.726 5.810 1.00 91.75 256 THR A O 1
ATOM 1849 N N . PRO A 1 257 ? -7.260 -6.120 7.383 1.00 89.19 257 PRO A N 1
ATOM 1850 C CA . PRO A 1 257 ? -6.217 -5.913 8.390 1.00 89.19 257 PRO A CA 1
ATOM 1851 C C . PRO A 1 257 ? -5.340 -7.145 8.661 1.00 89.19 257 PRO A C 1
ATOM 1853 O O . PRO A 1 257 ? -4.153 -6.987 8.942 1.00 89.19 257 PRO A O 1
ATOM 1856 N N . GLU A 1 258 ? -5.916 -8.347 8.574 1.00 90.00 258 GLU A N 1
ATOM 1857 C CA . GLU A 1 258 ? -5.201 -9.615 8.753 1.00 90.00 258 GLU A CA 1
ATOM 1858 C C . GLU A 1 258 ? -4.250 -9.875 7.581 1.00 90.00 258 GLU A C 1
ATOM 1860 O O . GLU A 1 258 ? -3.062 -10.117 7.795 1.00 90.00 258 GLU A O 1
ATOM 1865 N N . GLU A 1 259 ? -4.731 -9.708 6.346 1.00 95.12 259 GLU A N 1
ATOM 1866 C CA . GLU A 1 259 ? -3.901 -9.818 5.142 1.00 95.12 259 GLU A CA 1
ATOM 1867 C C . GLU A 1 259 ? -2.770 -8.787 5.144 1.00 95.12 259 GLU A C 1
ATOM 1869 O O . GLU A 1 259 ? -1.629 -9.150 4.890 1.00 95.12 259 GLU A O 1
ATOM 1874 N N . ARG A 1 260 ? -3.027 -7.525 5.523 1.00 95.44 260 ARG A N 1
ATOM 1875 C CA . ARG A 1 260 ? -1.980 -6.484 5.606 1.00 95.44 260 ARG A CA 1
ATOM 1876 C C . ARG A 1 260 ? -0.836 -6.863 6.540 1.00 95.44 260 ARG A C 1
ATOM 1878 O O . ARG A 1 260 ? 0.295 -6.456 6.298 1.00 95.44 260 ARG A O 1
ATOM 1885 N N . ALA A 1 261 ? -1.132 -7.570 7.630 1.00 92.94 261 ALA A N 1
ATOM 1886 C CA . ALA A 1 261 ? -0.114 -8.008 8.580 1.00 92.94 261 ALA A CA 1
ATOM 1887 C C . ALA A 1 261 ? 0.729 -9.171 8.025 1.00 92.94 261 ALA A C 1
ATOM 1889 O O . ALA A 1 261 ? 1.908 -9.272 8.353 1.00 92.94 261 ALA A O 1
ATOM 1890 N N . ALA A 1 262 ? 0.140 -10.022 7.178 1.00 96.38 262 ALA A N 1
ATOM 1891 C CA . ALA A 1 262 ? 0.819 -11.136 6.513 1.00 96.38 262 ALA A CA 1
ATOM 1892 C C . ALA A 1 262 ? 1.470 -10.752 5.169 1.00 96.38 262 ALA A C 1
ATOM 1894 O O . ALA A 1 262 ? 2.292 -11.505 4.647 1.00 96.38 262 ALA A O 1
ATOM 1895 N N . TYR A 1 263 ? 1.119 -9.587 4.617 1.00 97.88 263 TYR A N 1
ATOM 1896 C CA . TYR A 1 263 ? 1.439 -9.194 3.246 1.00 97.88 263 TYR A CA 1
ATOM 1897 C C . TYR A 1 263 ? 2.935 -9.199 2.892 1.00 97.88 263 TYR A C 1
ATOM 1899 O O . TYR A 1 263 ? 3.261 -9.678 1.809 1.00 97.88 263 TYR A O 1
ATOM 1907 N N . PRO A 1 264 ? 3.873 -8.771 3.766 1.00 98.06 264 PRO A N 1
ATOM 1908 C CA . PRO A 1 264 ? 5.298 -8.897 3.461 1.00 98.06 264 PRO A CA 1
ATOM 1909 C C . PRO A 1 264 ? 5.719 -10.342 3.143 1.00 98.06 264 PRO A C 1
ATOM 1911 O O . PRO A 1 264 ? 6.402 -10.572 2.152 1.00 98.06 264 PRO A O 1
ATOM 1914 N N . GLY A 1 265 ? 5.243 -11.327 3.914 1.00 97.88 265 GLY A N 1
ATOM 1915 C CA . GLY A 1 265 ? 5.540 -12.742 3.658 1.00 97.88 265 GLY A CA 1
ATOM 1916 C C . GLY A 1 265 ? 4.877 -13.273 2.383 1.00 97.88 265 GLY A C 1
ATOM 1917 O O . GLY A 1 265 ? 5.482 -14.051 1.654 1.00 97.88 265 GLY A O 1
ATOM 1918 N N . GLN A 1 266 ? 3.665 -12.803 2.066 1.00 98.25 266 GLN A N 1
ATOM 1919 C CA . GLN A 1 266 ? 3.000 -13.133 0.797 1.00 98.25 266 GLN A CA 1
ATOM 1920 C C . GLN A 1 266 ? 3.787 -12.597 -0.405 1.00 98.25 266 GLN A C 1
ATOM 1922 O O . GLN A 1 266 ? 3.904 -13.276 -1.421 1.00 98.25 266 GLN A O 1
ATOM 1927 N N . LEU A 1 267 ? 4.368 -11.400 -0.282 1.00 98.44 267 LEU A N 1
ATOM 1928 C CA . LEU A 1 267 ? 5.181 -10.802 -1.337 1.00 98.44 267 LEU A CA 1
ATOM 1929 C C . LEU A 1 267 ? 6.483 -11.584 -1.573 1.00 98.44 267 LEU A C 1
ATOM 1931 O O . LEU A 1 267 ? 6.913 -11.718 -2.717 1.00 98.44 267 LEU A O 1
ATOM 1935 N N . GLU A 1 268 ? 7.093 -12.120 -0.512 1.00 98.56 268 GLU A N 1
ATOM 1936 C CA . GLU A 1 268 ? 8.257 -13.014 -0.603 1.00 98.56 268 GLU A CA 1
ATOM 1937 C C . GLU A 1 268 ? 7.910 -14.325 -1.319 1.00 98.56 268 GLU A C 1
ATOM 1939 O O . GLU A 1 268 ? 8.607 -14.703 -2.264 1.00 98.56 268 GLU A O 1
ATOM 1944 N N . GLU A 1 269 ? 6.814 -14.981 -0.923 1.00 98.44 269 GLU A N 1
ATOM 1945 C CA . GLU A 1 269 ? 6.331 -16.220 -1.550 1.00 98.44 269 GLU A CA 1
ATOM 1946 C C . GLU A 1 269 ? 6.008 -16.005 -3.036 1.00 98.44 269 GLU A C 1
ATOM 1948 O O . GLU A 1 269 ? 6.467 -16.760 -3.898 1.00 98.44 269 GLU A O 1
ATOM 1953 N N . PHE A 1 270 ? 5.307 -14.914 -3.356 1.00 98.50 270 PHE A N 1
ATOM 1954 C CA . PHE A 1 270 ? 5.016 -14.523 -4.731 1.00 98.50 270 PHE A CA 1
ATOM 1955 C C . PHE A 1 270 ? 6.300 -14.287 -5.542 1.00 98.50 270 PHE A C 1
ATOM 1957 O O . PHE A 1 270 ? 6.447 -14.796 -6.657 1.00 98.50 270 PHE A O 1
ATOM 1964 N N . ALA A 1 271 ? 7.264 -13.543 -4.995 1.00 98.12 271 ALA A N 1
ATOM 1965 C CA . ALA A 1 271 ? 8.518 -13.264 -5.687 1.00 98.12 271 ALA A CA 1
ATOM 1966 C C . ALA A 1 271 ? 9.351 -14.529 -5.932 1.00 98.12 271 ALA A C 1
ATOM 1968 O O . ALA A 1 271 ? 10.017 -14.638 -6.965 1.00 98.12 271 ALA A O 1
ATOM 1969 N N . GLU A 1 272 ? 9.311 -15.497 -5.016 1.00 98.25 272 GLU A N 1
ATOM 1970 C CA . GLU A 1 272 ? 9.951 -16.796 -5.205 1.00 98.25 272 GLU A CA 1
ATOM 1971 C C . GLU A 1 272 ? 9.267 -17.610 -6.309 1.00 98.25 272 GLU A C 1
ATOM 1973 O O . GLU A 1 272 ? 9.947 -18.085 -7.224 1.00 98.25 272 GLU A O 1
ATOM 1978 N N . GLN A 1 273 ? 7.937 -17.707 -6.279 1.00 98.31 273 GLN A N 1
ATOM 1979 C CA . GLN A 1 273 ? 7.155 -18.449 -7.268 1.00 98.31 273 GLN A CA 1
ATOM 1980 C C . GLN A 1 273 ? 7.292 -17.872 -8.686 1.00 98.31 273 GLN A C 1
ATOM 1982 O O . GLN A 1 273 ? 7.320 -18.620 -9.666 1.00 98.31 273 GLN A O 1
ATOM 1987 N N . HIS A 1 274 ? 7.412 -16.548 -8.811 1.00 97.50 274 HIS A N 1
ATOM 1988 C CA . HIS A 1 274 ? 7.437 -15.845 -10.095 1.00 97.50 274 HIS A CA 1
ATOM 1989 C C . HIS A 1 274 ? 8.815 -15.284 -10.478 1.00 97.50 274 HIS A C 1
ATOM 1991 O O . HIS A 1 274 ? 8.902 -14.460 -11.396 1.00 97.50 274 HIS A O 1
ATOM 1997 N N . ARG A 1 275 ? 9.899 -15.744 -9.832 1.00 97.31 275 ARG A N 1
ATOM 1998 C CA . ARG A 1 275 ? 11.259 -15.187 -9.972 1.00 97.31 275 ARG A CA 1
ATOM 1999 C C . ARG A 1 275 ? 11.677 -14.957 -11.426 1.00 97.31 275 ARG A C 1
ATOM 2001 O O . ARG A 1 275 ? 12.011 -13.835 -11.796 1.00 97.31 275 ARG A O 1
ATOM 2008 N N . ASP A 1 276 ? 11.588 -15.983 -12.271 1.00 96.31 276 ASP A N 1
ATOM 2009 C CA . ASP A 1 276 ? 12.006 -15.891 -13.677 1.00 96.31 276 ASP A CA 1
ATOM 2010 C C . ASP A 1 276 ? 11.177 -14.880 -14.484 1.00 96.31 276 ASP A C 1
ATOM 2012 O O . ASP A 1 276 ? 11.703 -14.186 -15.357 1.00 96.31 276 ASP A O 1
ATOM 2016 N N . ARG A 1 277 ? 9.869 -14.790 -14.208 1.00 96.25 277 ARG A N 1
ATOM 2017 C CA . ARG A 1 277 ? 8.964 -13.851 -14.887 1.00 96.25 277 ARG A CA 1
ATOM 2018 C C . ARG A 1 277 ? 9.265 -12.419 -14.456 1.00 96.25 277 ARG A C 1
ATOM 2020 O O . ARG A 1 277 ? 9.376 -11.557 -15.321 1.00 96.25 277 ARG A O 1
ATOM 2027 N N . ILE A 1 278 ? 9.470 -12.187 -13.158 1.00 96.69 278 ILE A N 1
ATOM 2028 C CA . ILE A 1 278 ? 9.846 -10.882 -12.598 1.00 96.69 278 ILE A CA 1
ATOM 2029 C C . ILE A 1 278 ? 11.193 -10.428 -13.169 1.00 96.69 278 ILE A C 1
ATOM 2031 O O . ILE A 1 278 ? 11.293 -9.318 -13.685 1.00 96.69 278 ILE A O 1
ATOM 2035 N N . THR A 1 279 ? 12.222 -11.283 -13.167 1.00 95.75 279 THR A N 1
ATOM 2036 C CA . THR A 1 279 ? 13.538 -10.924 -13.721 1.00 95.75 279 THR A CA 1
ATOM 2037 C C . THR A 1 279 ? 13.449 -10.534 -15.197 1.00 95.75 279 THR A C 1
ATOM 2039 O O . THR A 1 279 ? 14.053 -9.541 -15.600 1.00 95.75 279 THR A O 1
ATOM 2042 N N . ARG A 1 280 ? 12.672 -11.266 -16.008 1.00 94.94 280 ARG A N 1
ATOM 2043 C CA . ARG A 1 280 ? 12.440 -10.894 -17.413 1.00 94.94 280 ARG A CA 1
ATOM 2044 C C . ARG A 1 280 ? 11.699 -9.566 -17.539 1.00 94.94 280 ARG A C 1
ATOM 2046 O O . ARG A 1 280 ? 12.145 -8.711 -18.293 1.00 94.94 280 ARG A O 1
ATOM 2053 N N . LEU A 1 281 ? 10.628 -9.372 -16.770 1.00 95.44 281 LEU A N 1
ATOM 2054 C CA . LEU A 1 281 ? 9.840 -8.140 -16.781 1.00 95.44 281 LEU A CA 1
ATOM 2055 C C . LEU A 1 281 ? 10.715 -6.910 -16.499 1.00 95.44 281 LEU A C 1
ATOM 2057 O O . LEU A 1 281 ? 10.700 -5.957 -17.273 1.00 95.44 281 LEU A O 1
ATOM 2061 N N . TYR A 1 282 ? 11.525 -6.948 -15.437 1.00 94.50 282 TYR A N 1
ATOM 2062 C CA . TYR A 1 282 ? 12.407 -5.834 -15.075 1.00 94.50 282 TYR A CA 1
ATOM 2063 C C . TYR A 1 282 ? 13.560 -5.643 -16.066 1.00 94.50 282 TYR A C 1
ATOM 2065 O O . TYR A 1 282 ? 13.926 -4.510 -16.363 1.00 94.50 282 TYR A O 1
ATOM 2073 N N . ARG A 1 283 ? 14.102 -6.717 -16.647 1.00 94.06 283 ARG A N 1
ATOM 2074 C CA . ARG A 1 283 ? 15.119 -6.607 -17.702 1.00 94.06 283 ARG A CA 1
ATOM 2075 C C . ARG A 1 283 ? 14.563 -5.951 -18.972 1.00 94.06 283 ARG A C 1
ATOM 2077 O O . ARG A 1 283 ? 15.233 -5.114 -19.570 1.00 94.06 283 ARG A O 1
ATOM 2084 N N . ASP A 1 284 ? 13.359 -6.339 -19.384 1.00 93.75 284 ASP A N 1
ATOM 2085 C CA . ASP A 1 284 ? 12.797 -5.967 -20.686 1.00 93.75 284 ASP A CA 1
ATOM 2086 C C . ASP A 1 284 ? 12.021 -4.635 -20.628 1.00 93.75 284 ASP A C 1
ATOM 2088 O O . ASP A 1 284 ? 11.925 -3.933 -21.638 1.00 93.75 284 ASP A O 1
ATOM 2092 N N . HIS A 1 285 ? 11.505 -4.255 -19.451 1.00 93.56 285 HIS A N 1
ATOM 2093 C CA . HIS A 1 285 ? 10.651 -3.073 -19.257 1.00 93.56 285 HIS A CA 1
ATOM 2094 C C . HIS A 1 285 ? 11.033 -2.183 -18.062 1.00 93.56 285 HIS A C 1
ATOM 2096 O O . HIS A 1 285 ? 10.438 -1.120 -17.887 1.00 93.56 285 HIS A O 1
ATOM 2102 N N . GLY A 1 286 ? 12.009 -2.575 -17.239 1.00 91.56 286 GLY A N 1
ATOM 2103 C CA . GLY A 1 286 ? 12.486 -1.770 -16.112 1.00 91.56 286 GLY A CA 1
ATOM 2104 C C . GLY A 1 286 ? 13.401 -0.609 -16.530 1.00 91.56 286 GLY A C 1
ATOM 2105 O O . GLY A 1 286 ? 13.654 -0.405 -17.726 1.00 91.56 286 GLY A O 1
ATOM 2106 N N . PRO A 1 287 ? 13.909 0.172 -15.558 1.00 89.38 287 PRO A N 1
ATOM 2107 C CA . PRO A 1 287 ? 14.785 1.315 -15.804 1.00 89.38 287 PRO A CA 1
ATOM 2108 C C . PRO A 1 287 ? 15.993 0.961 -16.671 1.00 89.38 287 PRO A C 1
ATOM 2110 O O . PRO A 1 287 ? 16.685 -0.021 -16.422 1.00 89.38 287 PRO A O 1
ATOM 2113 N N . GLY A 1 288 ? 16.250 1.772 -17.698 1.00 85.94 288 GLY A N 1
ATOM 2114 C CA . GLY A 1 288 ? 17.366 1.559 -18.625 1.00 85.94 288 GLY A CA 1
ATOM 2115 C C . GLY A 1 288 ? 17.075 0.564 -19.752 1.00 85.94 288 GLY A C 1
ATOM 2116 O O . GLY A 1 288 ? 17.892 0.429 -20.663 1.00 85.94 288 GLY A O 1
ATOM 2117 N N . SER A 1 289 ? 15.906 -0.086 -19.754 1.00 88.88 289 SER A N 1
ATOM 2118 C CA . SER A 1 289 ? 15.447 -0.852 -20.914 1.00 88.88 289 SER A CA 1
ATOM 2119 C C . SER A 1 289 ? 15.082 0.075 -22.077 1.00 88.88 289 SER A C 1
ATOM 2121 O O . SER A 1 289 ? 14.653 1.217 -21.881 1.00 88.88 289 SER A O 1
ATOM 2123 N N . ALA A 1 290 ? 15.172 -0.438 -23.307 1.00 85.38 290 ALA A N 1
ATOM 2124 C CA . ALA A 1 290 ? 14.782 0.296 -24.516 1.00 85.38 290 ALA A CA 1
ATOM 2125 C C . ALA A 1 290 ? 13.309 0.763 -24.489 1.00 85.38 290 ALA A C 1
ATOM 2127 O O . ALA A 1 290 ? 12.951 1.736 -25.150 1.00 85.38 290 ALA A O 1
ATOM 2128 N N . ASN A 1 291 ? 12.469 0.090 -23.696 1.00 80.88 291 ASN A N 1
ATOM 2129 C CA . ASN A 1 291 ? 11.031 0.325 -23.605 1.00 80.88 291 ASN A CA 1
ATOM 2130 C C . ASN A 1 291 ? 10.633 1.462 -22.646 1.00 80.88 291 ASN A C 1
ATOM 2132 O O . ASN A 1 291 ? 9.477 1.878 -22.662 1.00 80.88 291 ASN A O 1
ATOM 2136 N N . THR A 1 292 ? 11.564 1.996 -21.845 1.00 79.88 292 THR A N 1
ATOM 2137 C CA . THR A 1 292 ? 11.301 3.117 -20.911 1.00 79.88 292 THR A CA 1
ATOM 2138 C C . THR A 1 292 ? 11.246 4.498 -21.566 1.00 79.88 292 THR A C 1
ATOM 2140 O O . THR A 1 292 ? 11.048 5.511 -20.887 1.00 79.88 292 THR A O 1
ATOM 2143 N N . ALA A 1 293 ? 11.378 4.575 -22.893 1.00 67.81 293 ALA A N 1
ATOM 2144 C CA . ALA A 1 293 ? 11.200 5.827 -23.613 1.00 67.81 293 ALA A CA 1
ATOM 2145 C C . ALA A 1 293 ? 9.813 6.429 -23.301 1.00 67.81 293 ALA A C 1
ATOM 2147 O O . ALA A 1 293 ? 8.787 5.756 -23.389 1.00 67.81 293 ALA A O 1
ATOM 2148 N N . HIS A 1 294 ? 9.794 7.717 -22.944 1.00 75.31 294 HIS A N 1
ATOM 2149 C CA . HIS A 1 294 ? 8.591 8.511 -22.644 1.00 75.31 294 HIS A CA 1
ATOM 2150 C C . HIS A 1 294 ? 7.893 8.248 -21.296 1.00 75.31 294 HIS A C 1
ATOM 2152 O O . HIS A 1 294 ? 6.714 8.569 -21.159 1.00 75.31 294 HIS A O 1
ATOM 2158 N N . GLY A 1 295 ? 8.591 7.715 -20.285 1.00 79.00 295 GLY A N 1
ATOM 2159 C CA . GLY A 1 295 ? 8.017 7.553 -18.935 1.00 79.00 295 GLY A CA 1
ATOM 2160 C C . GLY A 1 295 ? 6.957 6.450 -18.841 1.00 79.00 295 GLY A C 1
ATOM 2161 O O . GLY A 1 295 ? 6.205 6.375 -17.868 1.00 79.00 295 GLY A O 1
ATOM 2162 N N . ARG A 1 296 ? 6.894 5.587 -19.861 1.00 83.75 296 ARG A N 1
ATOM 2163 C CA . ARG A 1 296 ? 6.164 4.321 -19.804 1.00 83.75 296 ARG A CA 1
ATOM 2164 C C . ARG A 1 296 ? 6.846 3.384 -18.816 1.00 83.75 296 ARG A C 1
ATOM 2166 O O . ARG A 1 296 ? 8.059 3.449 -18.634 1.00 83.75 296 ARG A O 1
ATOM 2173 N N . TYR A 1 297 ? 6.056 2.522 -18.182 1.00 90.44 297 TYR A N 1
ATOM 2174 C CA . TYR A 1 297 ? 6.531 1.580 -17.161 1.00 90.44 297 TYR A CA 1
ATOM 2175 C C . TYR A 1 297 ? 7.107 2.230 -15.892 1.00 90.44 297 TYR A C 1
ATOM 2177 O O . TYR A 1 297 ? 7.916 1.619 -15.198 1.00 90.44 297 TYR A O 1
ATOM 2185 N N . GLN A 1 298 ? 6.639 3.431 -15.525 1.00 92.06 298 GLN A N 1
ATOM 2186 C CA . GLN A 1 298 ? 7.046 4.126 -14.292 1.00 92.06 298 GLN A CA 1
ATOM 2187 C C . GLN A 1 298 ? 6.931 3.240 -13.035 1.00 92.06 298 GLN A C 1
ATOM 2189 O O . GLN A 1 298 ? 7.755 3.342 -12.130 1.00 92.06 298 GLN A O 1
ATOM 2194 N N . LEU A 1 299 ? 5.949 2.331 -12.988 1.00 94.94 299 LEU A N 1
ATOM 2195 C CA . LEU A 1 299 ? 5.770 1.381 -11.882 1.00 94.94 299 LEU A CA 1
ATOM 2196 C C . LEU A 1 299 ? 6.909 0.364 -11.771 1.00 94.94 299 LEU A C 1
ATOM 2198 O O . LEU A 1 299 ? 7.279 -0.004 -10.661 1.00 94.94 299 LEU A O 1
ATOM 2202 N N . LEU A 1 300 ? 7.503 -0.051 -12.893 1.00 95.75 300 LEU A N 1
ATOM 2203 C CA . LEU A 1 300 ? 8.655 -0.958 -12.909 1.00 95.75 300 LEU A CA 1
ATOM 2204 C C . LEU A 1 300 ? 9.962 -0.248 -12.538 1.00 95.75 300 LEU A C 1
ATOM 2206 O O . LEU A 1 300 ? 10.974 -0.905 -12.330 1.00 95.75 300 LEU A O 1
ATOM 2210 N N . ALA A 1 301 ? 9.951 1.080 -12.398 1.00 94.50 301 ALA A N 1
ATOM 2211 C CA . ALA A 1 301 ? 11.039 1.817 -11.762 1.00 94.50 301 ALA A CA 1
ATOM 2212 C C . ALA A 1 301 ? 10.925 1.857 -10.229 1.00 94.50 301 ALA A C 1
ATOM 2214 O O . ALA A 1 301 ? 11.830 2.362 -9.569 1.00 94.50 301 ALA A O 1
ATOM 2215 N N . GLN A 1 302 ? 9.829 1.345 -9.659 1.00 96.69 302 GLN A N 1
ATOM 2216 C CA . GLN A 1 302 ? 9.576 1.360 -8.221 1.00 96.69 302 GLN A CA 1
ATOM 2217 C C . GLN A 1 302 ? 9.596 -0.062 -7.642 1.00 96.69 302 GLN A C 1
ATOM 2219 O O . GLN A 1 302 ? 9.075 -0.989 -8.270 1.00 96.69 302 GLN A O 1
ATOM 2224 N N . PRO A 1 303 ? 10.094 -0.246 -6.406 1.00 97.25 303 PRO A N 1
ATOM 2225 C CA . PRO A 1 303 ? 9.927 -1.500 -5.671 1.00 97.25 303 PRO A CA 1
ATOM 2226 C C . PRO A 1 303 ? 8.452 -1.905 -5.539 1.00 97.25 303 PRO A C 1
ATOM 2228 O O . PRO A 1 303 ? 8.103 -3.077 -5.670 1.00 97.25 303 PRO A O 1
ATOM 2231 N N . ALA A 1 304 ? 7.560 -0.920 -5.376 1.00 97.81 304 ALA A N 1
ATOM 2232 C CA . ALA A 1 304 ? 6.115 -1.126 -5.319 1.00 97.81 304 ALA A CA 1
ATOM 2233 C C . ALA A 1 304 ? 5.519 -1.786 -6.579 1.00 97.81 304 ALA A C 1
ATOM 2235 O O . ALA A 1 304 ? 4.449 -2.387 -6.494 1.00 97.81 304 ALA A O 1
ATOM 2236 N N . GLY A 1 305 ? 6.202 -1.726 -7.731 1.00 97.25 305 GLY A N 1
ATOM 2237 C CA . GLY A 1 305 ? 5.778 -2.410 -8.956 1.00 97.25 305 GLY A CA 1
ATOM 2238 C C . GLY A 1 305 ? 5.651 -3.927 -8.788 1.00 97.25 305 GLY A C 1
ATOM 2239 O O . GLY A 1 305 ? 4.760 -4.533 -9.384 1.00 97.25 305 GLY A O 1
ATOM 2240 N N . LEU A 1 306 ? 6.460 -4.534 -7.912 1.00 97.94 306 LEU A N 1
ATOM 2241 C CA . LEU A 1 306 ? 6.355 -5.955 -7.573 1.00 97.94 306 LEU A CA 1
ATOM 2242 C C . LEU A 1 306 ? 5.016 -6.277 -6.893 1.00 97.94 306 LEU A C 1
ATOM 2244 O O . LEU A 1 306 ? 4.350 -7.240 -7.263 1.00 97.94 306 LEU A O 1
ATOM 2248 N N . ALA A 1 307 ? 4.595 -5.436 -5.945 1.00 98.25 307 ALA A N 1
ATOM 2249 C CA . ALA A 1 307 ? 3.305 -5.577 -5.275 1.00 98.25 307 ALA A CA 1
ATOM 2250 C C . ALA A 1 307 ? 2.135 -5.373 -6.253 1.00 98.25 307 ALA A C 1
ATOM 2252 O O . ALA A 1 307 ? 1.113 -6.035 -6.127 1.00 98.25 307 ALA A O 1
ATOM 2253 N N . VAL A 1 308 ? 2.280 -4.505 -7.262 1.00 98.06 308 VAL A N 1
ATOM 2254 C CA . VAL A 1 308 ? 1.273 -4.368 -8.330 1.00 98.06 308 VAL A CA 1
ATOM 2255 C C . VAL A 1 308 ? 1.144 -5.664 -9.136 1.00 98.06 308 VAL A C 1
ATOM 2257 O O . VAL A 1 308 ? 0.025 -6.091 -9.403 1.00 98.06 308 VAL A O 1
ATOM 2260 N N . CYS A 1 309 ? 2.261 -6.310 -9.491 1.00 98.06 309 CYS A N 1
ATOM 2261 C CA . CYS A 1 309 ? 2.242 -7.594 -10.204 1.00 98.06 309 CYS A CA 1
ATOM 2262 C C . CYS A 1 309 ? 1.536 -8.687 -9.389 1.00 98.06 309 CYS A C 1
ATOM 2264 O O . CYS A 1 309 ? 0.714 -9.414 -9.941 1.00 98.06 309 CYS A O 1
ATOM 2266 N N . GLU A 1 310 ? 1.806 -8.765 -8.082 1.00 98.19 310 GLU A N 1
ATOM 2267 C CA . GLU A 1 310 ? 1.116 -9.700 -7.180 1.00 98.19 310 GLU A CA 1
ATOM 2268 C C . GLU A 1 310 ? -0.393 -9.451 -7.179 1.00 98.19 310 GLU A C 1
ATOM 2270 O O . GLU A 1 310 ? -1.179 -10.365 -7.429 1.00 98.19 310 GLU A O 1
ATOM 2275 N N . ARG A 1 311 ? -0.820 -8.196 -7.002 1.00 97.94 311 ARG A N 1
ATOM 2276 C CA . ARG A 1 311 ? -2.249 -7.864 -6.995 1.00 97.94 311 ARG A CA 1
ATOM 2277 C C . ARG A 1 311 ? -2.935 -8.122 -8.329 1.00 97.94 311 ARG A C 1
ATOM 2279 O O . ARG A 1 311 ? -4.115 -8.465 -8.324 1.00 97.94 311 ARG A O 1
ATOM 2286 N N . LEU A 1 312 ? -2.231 -7.978 -9.449 1.00 97.69 312 LEU A N 1
ATOM 2287 C CA . LEU A 1 312 ? -2.762 -8.326 -10.766 1.00 97.69 312 LEU A CA 1
ATOM 2288 C C . LEU A 1 312 ? -3.017 -9.832 -10.919 1.00 97.69 312 LEU A C 1
ATOM 2290 O O . LEU A 1 312 ? -3.997 -10.193 -11.566 1.00 97.69 312 LEU A O 1
ATOM 2294 N N . ASP A 1 313 ? -2.190 -10.690 -10.314 1.00 97.19 313 ASP A N 1
ATOM 2295 C CA . ASP A 1 313 ? -2.396 -12.146 -10.331 1.00 97.19 313 ASP A CA 1
ATOM 2296 C C . ASP A 1 313 ? -3.479 -12.586 -9.330 1.00 97.19 313 ASP A C 1
ATOM 2298 O O . ASP A 1 313 ? -4.315 -13.429 -9.658 1.00 97.19 313 ASP A O 1
ATOM 2302 N N . THR A 1 314 ? -3.509 -12.006 -8.127 1.00 97.00 314 THR A N 1
ATOM 2303 C CA . THR A 1 314 ? -4.387 -12.483 -7.044 1.00 97.00 314 THR A CA 1
ATOM 2304 C C . THR A 1 314 ? -5.768 -11.822 -7.039 1.00 97.00 314 THR A C 1
ATOM 2306 O O . THR A 1 314 ? -6.775 -12.483 -6.782 1.00 97.00 314 THR A O 1
ATOM 2309 N N . ASN A 1 315 ? -5.854 -10.506 -7.267 1.00 96.75 315 ASN A N 1
ATOM 2310 C CA . ASN A 1 315 ? -7.118 -9.763 -7.191 1.00 96.75 315 ASN A CA 1
ATOM 2311 C C . ASN A 1 315 ? -7.112 -8.484 -8.061 1.00 96.75 315 ASN A C 1
ATOM 2313 O O . ASN A 1 315 ? -7.101 -7.359 -7.536 1.00 96.75 315 ASN A O 1
ATOM 2317 N N . PRO A 1 316 ? -7.155 -8.631 -9.399 1.00 96.62 316 PRO A N 1
ATOM 2318 C CA 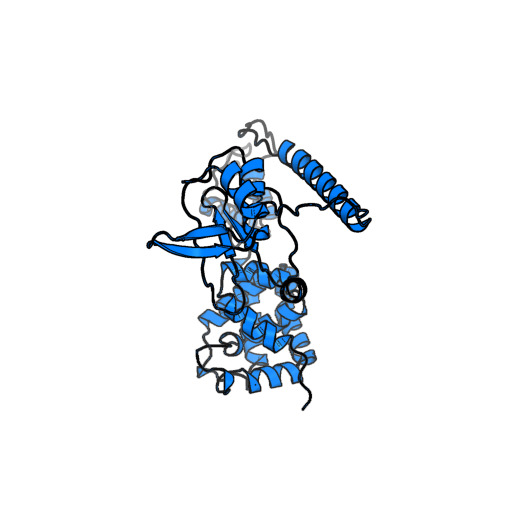. PRO A 1 316 ? -7.031 -7.504 -10.323 1.00 96.62 316 PRO A CA 1
ATOM 2319 C C . PRO A 1 316 ? -8.202 -6.516 -10.230 1.00 96.62 316 PRO A C 1
ATOM 2321 O O . PRO A 1 316 ? -8.005 -5.314 -10.402 1.00 96.62 316 PRO A O 1
ATOM 2324 N N . LEU A 1 317 ? -9.417 -6.987 -9.917 1.00 95.50 317 LEU A N 1
ATOM 2325 C CA . LEU A 1 317 ? -10.605 -6.129 -9.832 1.00 95.50 317 LEU A CA 1
ATOM 2326 C C . LEU A 1 317 ? -10.557 -5.192 -8.618 1.00 95.50 317 LEU A C 1
ATOM 2328 O O . LEU A 1 317 ? -10.854 -4.003 -8.752 1.00 95.50 317 LEU A O 1
ATOM 2332 N N . ALA A 1 318 ? -10.140 -5.691 -7.447 1.00 94.50 318 ALA A N 1
ATOM 2333 C CA . ALA A 1 318 ? -9.981 -4.841 -6.268 1.00 94.50 318 ALA A CA 1
ATOM 2334 C C . ALA A 1 318 ? -8.889 -3.788 -6.492 1.00 94.50 318 ALA A C 1
ATOM 2336 O O . ALA A 1 318 ? -9.089 -2.622 -6.150 1.00 94.50 318 ALA A O 1
ATOM 2337 N N . LEU A 1 319 ? -7.776 -4.171 -7.129 1.00 96.56 319 LEU A N 1
ATOM 2338 C CA . LEU A 1 319 ? -6.723 -3.233 -7.510 1.00 96.56 319 LEU A CA 1
ATOM 2339 C C . LEU A 1 319 ? -7.251 -2.147 -8.456 1.00 96.56 319 LEU A C 1
ATOM 2341 O O . LEU A 1 319 ? -7.066 -0.965 -8.181 1.00 96.56 319 LEU A O 1
ATOM 2345 N N . ALA A 1 320 ? -7.946 -2.531 -9.530 1.00 95.81 320 ALA A N 1
ATOM 2346 C CA . ALA A 1 320 ? -8.499 -1.585 -10.497 1.00 95.81 320 ALA A CA 1
ATOM 2347 C C . ALA A 1 320 ? -9.474 -0.586 -9.849 1.00 95.81 320 ALA A C 1
ATOM 2349 O O . ALA A 1 320 ? -9.415 0.604 -10.159 1.00 95.81 320 ALA A O 1
ATOM 2350 N N . SER A 1 321 ? -10.317 -1.045 -8.913 1.00 93.38 321 SER A N 1
ATOM 2351 C CA . SER A 1 321 ? -11.293 -0.182 -8.233 1.00 93.38 321 SER A CA 1
ATOM 2352 C C . SER A 1 321 ? -10.658 0.933 -7.403 1.00 93.38 321 SER A C 1
ATOM 2354 O O . SER A 1 321 ? -11.175 2.043 -7.396 1.00 93.38 321 SER A O 1
ATOM 2356 N N . VAL A 1 322 ? -9.529 0.669 -6.734 1.00 94.50 322 VAL A N 1
ATOM 2357 C CA . VAL A 1 322 ? -8.844 1.699 -5.936 1.00 94.50 322 VAL A CA 1
ATOM 2358 C C . VAL A 1 322 ? -7.922 2.559 -6.800 1.00 94.50 322 VAL A C 1
ATOM 2360 O O . VAL A 1 322 ? -7.684 3.721 -6.486 1.00 94.50 322 VAL A O 1
ATOM 2363 N N . TRP A 1 323 ? -7.406 2.007 -7.903 1.00 95.62 323 TRP A N 1
ATOM 2364 C CA . TRP A 1 323 ? -6.454 2.692 -8.777 1.00 95.62 323 TRP A CA 1
ATOM 2365 C C . TRP A 1 323 ? -7.070 3.851 -9.549 1.00 95.62 323 TRP A C 1
ATOM 2367 O O . TRP A 1 323 ? -6.437 4.900 -9.656 1.00 95.62 323 TRP A O 1
ATOM 2377 N N . ALA A 1 324 ? -8.292 3.669 -10.061 1.00 91.56 324 ALA A N 1
ATOM 2378 C CA . ALA A 1 324 ? -8.968 4.638 -10.924 1.00 91.56 324 ALA A CA 1
ATOM 2379 C C . ALA A 1 324 ? -9.082 6.042 -10.301 1.00 91.56 324 ALA A C 1
ATOM 2381 O O . ALA A 1 324 ? -9.008 7.036 -11.022 1.00 91.56 324 ALA A O 1
ATOM 2382 N N . ASP A 1 325 ? -9.196 6.115 -8.973 1.00 86.00 325 ASP A N 1
ATOM 2383 C CA . ASP A 1 325 ? -9.368 7.367 -8.233 1.00 86.00 325 ASP A CA 1
ATOM 2384 C C . ASP A 1 325 ? -8.046 7.986 -7.744 1.00 86.00 325 ASP A C 1
ATOM 2386 O O . ASP A 1 325 ? -8.033 9.135 -7.298 1.00 86.00 325 ASP A O 1
ATOM 2390 N N . ALA A 1 326 ? -6.938 7.239 -7.794 1.00 88.31 326 ALA A N 1
ATOM 2391 C CA . ALA A 1 326 ? -5.692 7.607 -7.118 1.00 88.31 326 ALA A CA 1
ATOM 2392 C C . ALA A 1 326 ? -4.513 7.851 -8.068 1.00 88.31 326 ALA A C 1
ATOM 2394 O O . ALA A 1 326 ? -3.729 8.769 -7.841 1.00 88.31 326 ALA A O 1
ATOM 2395 N N . LEU A 1 327 ? -4.363 7.040 -9.119 1.00 92.44 327 LEU A N 1
ATOM 2396 C CA . LEU A 1 327 ? -3.174 7.037 -9.974 1.00 92.44 327 LEU A CA 1
ATOM 2397 C C . LEU A 1 327 ? -3.549 6.959 -11.463 1.00 92.44 327 LEU A C 1
ATOM 2399 O O . LEU A 1 327 ? -4.629 6.480 -11.811 1.00 92.44 327 LEU A O 1
ATOM 2403 N N . PRO A 1 328 ? -2.662 7.388 -12.384 1.00 94.69 328 PRO A N 1
ATOM 2404 C CA . PRO A 1 328 ? -2.931 7.300 -13.815 1.00 94.69 328 PRO A CA 1
ATOM 2405 C C . PRO A 1 328 ? -3.244 5.862 -14.256 1.00 94.69 328 PRO A C 1
ATOM 2407 O O . PRO A 1 328 ? -2.443 4.947 -14.050 1.00 94.69 328 PRO A O 1
ATOM 2410 N N . GLY A 1 329 ? -4.390 5.657 -14.912 1.00 91.88 329 GLY A N 1
ATOM 2411 C CA . GLY A 1 329 ? -4.802 4.333 -15.400 1.00 91.88 329 GLY A CA 1
ATOM 2412 C C . GLY A 1 329 ? -3.873 3.755 -16.474 1.00 91.88 329 GLY A C 1
ATOM 2413 O O . GLY A 1 329 ? -3.722 2.541 -16.576 1.00 91.88 329 GLY A O 1
ATOM 2414 N N . THR A 1 330 ? -3.176 4.610 -17.230 1.00 93.75 330 THR A N 1
ATOM 2415 C CA . THR A 1 330 ? -2.169 4.180 -18.215 1.00 93.75 330 THR A CA 1
ATOM 2416 C C . THR A 1 330 ? -1.034 3.388 -17.574 1.00 93.75 330 THR A C 1
ATOM 2418 O O . THR A 1 330 ? -0.563 2.427 -18.169 1.00 93.75 330 THR A O 1
ATOM 2421 N N . TRP A 1 331 ? -0.641 3.722 -16.341 1.00 94.81 331 TRP A N 1
ATOM 2422 C CA . TRP A 1 331 ? 0.412 2.999 -15.628 1.00 94.81 331 TRP A CA 1
ATOM 2423 C C . TRP A 1 331 ? 0.002 1.566 -15.301 1.00 94.81 331 TRP A C 1
ATOM 2425 O O . TRP A 1 331 ? 0.792 0.646 -15.509 1.00 94.81 331 TRP A O 1
ATOM 2435 N N . LEU A 1 332 ? -1.235 1.377 -14.828 1.00 95.94 332 LEU A N 1
ATOM 2436 C CA . LEU A 1 332 ? -1.771 0.051 -14.533 1.00 95.94 332 LEU A CA 1
ATOM 2437 C C . LEU A 1 332 ? -1.973 -0.767 -15.814 1.00 95.94 332 LEU A C 1
ATOM 2439 O O . LEU A 1 332 ? -1.671 -1.956 -15.832 1.00 95.94 332 LEU A O 1
ATOM 2443 N N . ASN A 1 333 ? -2.426 -0.131 -16.897 1.00 94.81 333 ASN A N 1
ATOM 2444 C CA . ASN A 1 333 ? -2.606 -0.794 -18.189 1.00 94.81 333 ASN A CA 1
ATOM 2445 C C . ASN A 1 333 ? -1.275 -1.281 -18.780 1.00 94.81 333 ASN A C 1
ATOM 2447 O O . ASN A 1 333 ? -1.199 -2.422 -19.231 1.00 94.81 333 ASN A O 1
ATOM 2451 N N . ASP A 1 334 ? -0.226 -0.454 -18.741 1.00 94.00 334 ASP A N 1
ATOM 2452 C CA . ASP A 1 334 ? 1.096 -0.804 -19.272 1.00 94.00 334 ASP A CA 1
ATOM 2453 C C . ASP A 1 334 ? 1.691 -2.026 -18.540 1.00 94.00 334 A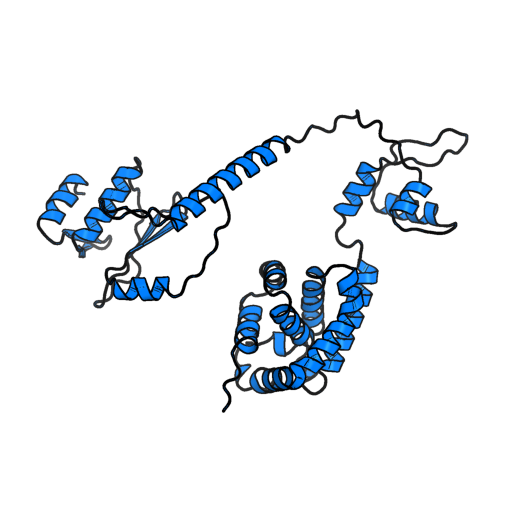SP A C 1
ATOM 2455 O O . ASP A 1 334 ? 2.140 -2.990 -19.174 1.00 94.00 334 ASP A O 1
ATOM 2459 N N . ILE A 1 335 ? 1.664 -2.023 -17.199 1.00 95.25 335 ILE A N 1
ATOM 2460 C CA . ILE A 1 335 ? 2.174 -3.153 -16.406 1.00 95.25 335 ILE A CA 1
ATOM 2461 C C . ILE A 1 335 ? 1.266 -4.386 -16.508 1.00 95.25 335 ILE A C 1
ATOM 2463 O O . ILE A 1 335 ? 1.772 -5.494 -16.624 1.00 95.25 335 ILE A O 1
ATOM 2467 N N . SER A 1 336 ? -0.060 -4.217 -16.548 1.00 95.81 336 SER A N 1
ATOM 2468 C CA . SER A 1 336 ? -1.005 -5.327 -16.717 1.00 95.81 336 SER A CA 1
ATOM 2469 C C . SER A 1 336 ? -0.805 -6.038 -18.050 1.00 95.81 336 SER A C 1
ATOM 2471 O O . SER A 1 336 ? -0.682 -7.262 -18.082 1.00 95.81 336 SER A O 1
ATOM 2473 N N . HIS A 1 337 ? -0.679 -5.285 -19.146 1.00 94.12 337 HIS A N 1
ATOM 2474 C CA . HIS A 1 337 ? -0.455 -5.851 -20.473 1.00 94.12 337 HIS A CA 1
ATOM 2475 C C . HIS A 1 337 ? 0.859 -6.638 -20.536 1.00 94.12 337 HIS A C 1
ATOM 2477 O O . HIS A 1 337 ? 0.892 -7.766 -21.025 1.00 94.12 337 HIS A O 1
ATOM 2483 N N . THR A 1 338 ? 1.954 -6.061 -20.034 1.00 94.00 338 THR A N 1
ATOM 2484 C CA . THR A 1 338 ? 3.274 -6.717 -20.050 1.00 94.00 338 THR A CA 1
ATOM 2485 C C . THR A 1 338 ? 3.365 -7.899 -19.099 1.00 94.00 338 THR A C 1
ATOM 2487 O O . THR A 1 338 ? 3.985 -8.904 -19.440 1.00 94.00 338 THR A O 1
ATOM 2490 N N . TRP A 1 339 ? 2.711 -7.817 -17.941 1.00 95.06 339 TRP A N 1
ATOM 2491 C CA . TRP A 1 339 ? 2.640 -8.919 -16.999 1.00 95.06 339 TRP A CA 1
ATOM 2492 C C . TRP A 1 339 ? 1.835 -10.078 -17.579 1.00 95.06 339 TRP A C 1
ATOM 2494 O O . TRP A 1 339 ? 2.376 -11.171 -17.707 1.00 95.06 339 TRP A O 1
ATOM 2504 N N . THR A 1 340 ? 0.579 -9.853 -17.976 1.00 91.00 340 THR A N 1
ATOM 2505 C CA . THR A 1 340 ? -0.369 -10.903 -18.406 1.00 91.00 340 THR A CA 1
ATOM 2506 C C . THR A 1 340 ? -0.066 -11.512 -19.770 1.00 91.00 340 THR A C 1
ATOM 2508 O O . THR A 1 340 ? -0.507 -12.631 -20.039 1.00 91.00 340 THR A O 1
ATOM 2511 N N . SER A 1 341 ? 0.707 -10.827 -20.615 1.00 87.69 341 SER A N 1
ATOM 2512 C CA . SER A 1 341 ? 1.103 -11.371 -21.911 1.00 87.69 341 SER A CA 1
ATOM 2513 C C . SER A 1 341 ? 1.848 -12.698 -21.720 1.00 87.69 341 SER A C 1
ATOM 2515 O O . SER A 1 341 ? 2.846 -12.736 -20.991 1.00 87.69 341 SER A O 1
ATOM 2517 N N . PRO A 1 342 ? 1.405 -13.799 -22.362 1.00 72.12 342 PRO A N 1
ATOM 2518 C CA . PRO A 1 342 ? 2.142 -15.050 -22.316 1.00 72.12 342 PRO A CA 1
ATOM 2519 C C . PRO A 1 342 ? 3.534 -14.768 -22.864 1.00 72.12 342 PRO A C 1
ATOM 2521 O O . PRO A 1 342 ? 3.671 -14.203 -23.951 1.00 72.12 342 PRO A O 1
ATOM 2524 N N . SER A 1 343 ? 4.566 -15.106 -22.090 1.00 60.62 343 SER A N 1
ATOM 2525 C CA . SER A 1 343 ? 5.947 -14.898 -22.505 1.00 60.62 343 SER A CA 1
ATOM 2526 C C . SER A 1 343 ? 6.136 -15.572 -23.857 1.00 60.62 343 SER A C 1
ATOM 2528 O O . SER A 1 343 ? 6.108 -16.805 -23.927 1.00 60.62 343 SER A O 1
ATOM 2530 N N . GLN A 1 344 ? 6.275 -14.777 -24.922 1.00 51.97 344 GLN A N 1
ATOM 2531 C CA . GLN A 1 344 ? 6.623 -15.299 -26.234 1.00 51.97 344 GLN A CA 1
ATOM 2532 C C . GLN A 1 344 ? 7.949 -16.027 -26.044 1.00 51.97 344 GLN A C 1
ATOM 2534 O O . GLN A 1 344 ? 8.974 -15.421 -25.732 1.00 51.97 344 GLN A O 1
ATOM 2539 N N . THR A 1 345 ? 7.874 -17.354 -26.072 1.00 42.16 345 THR A N 1
ATOM 2540 C CA . THR A 1 345 ? 9.054 -18.203 -25.975 1.00 42.16 345 THR A CA 1
ATOM 2541 C C . THR A 1 345 ? 9.813 -17.980 -27.283 1.00 42.16 345 THR A C 1
ATOM 2543 O O . THR A 1 345 ? 9.174 -18.102 -28.331 1.00 42.16 345 THR A O 1
ATOM 2546 N N . PRO A 1 346 ? 11.084 -17.547 -27.237 1.00 45.56 346 PRO A N 1
ATOM 2547 C CA . PRO A 1 346 ? 11.851 -17.217 -28.436 1.00 45.56 346 PRO A CA 1
ATOM 2548 C C . PRO A 1 346 ? 12.052 -18.413 -29.369 1.00 45.56 346 PRO A C 1
ATOM 2550 O O . PRO A 1 346 ? 12.093 -19.562 -28.865 1.00 45.56 346 PRO A O 1
#

pLDDT: mean 72.76, std 23.77, range [26.83, 98.56]